Protein AF-A0A1M6I6I5-F1 (afdb_monomer_lite)

Structure (mmCIF, N/CA/C/O backbone):
data_AF-A0A1M6I6I5-F1
#
_entry.id   AF-A0A1M6I6I5-F1
#
loop_
_atom_site.group_PDB
_atom_site.id
_atom_site.type_symbol
_atom_site.label_atom_id
_atom_site.label_alt_id
_atom_site.label_comp_id
_atom_site.label_asym_id
_atom_site.label_entity_id
_atom_site.label_seq_id
_atom_site.pdbx_PDB_ins_code
_atom_site.Cartn_x
_atom_site.Cartn_y
_atom_site.Cartn_z
_atom_site.occupancy
_atom_site.B_iso_or_equiv
_atom_site.auth_seq_id
_atom_site.auth_comp_id
_atom_site.auth_asym_id
_atom_site.auth_atom_id
_atom_site.pdbx_PDB_model_num
ATOM 1 N N . MET A 1 1 ? -12.903 -12.972 18.007 1.00 34.53 1 MET A N 1
ATOM 2 C CA . MET A 1 1 ? -11.849 -11.957 17.823 1.00 34.53 1 MET A CA 1
ATOM 3 C C . MET A 1 1 ? -12.473 -10.890 16.959 1.00 34.53 1 MET A C 1
ATOM 5 O O . MET A 1 1 ? -13.094 -11.312 15.988 1.00 34.53 1 MET A O 1
ATOM 9 N N . PRO A 1 2 ? -12.384 -9.602 17.326 1.00 41.53 2 PRO A N 1
ATOM 10 C CA . PRO A 1 2 ? -12.876 -8.525 16.471 1.00 41.53 2 PRO A CA 1
ATOM 11 C C . PRO A 1 2 ? -12.277 -8.709 15.078 1.00 41.53 2 PRO A C 1
ATOM 13 O O . PRO A 1 2 ? -11.117 -9.136 14.971 1.00 41.53 2 PRO A O 1
ATOM 16 N N . ASP A 1 3 ? -13.078 -8.496 14.036 1.00 47.22 3 ASP A N 1
ATOM 17 C CA . ASP A 1 3 ? -12.622 -8.673 12.664 1.00 47.22 3 ASP A CA 1
ATOM 18 C C . ASP A 1 3 ? -11.327 -7.883 12.461 1.00 47.22 3 ASP A C 1
ATOM 20 O O . ASP A 1 3 ? -11.184 -6.735 12.889 1.00 47.22 3 ASP A O 1
ATOM 24 N N . LYS A 1 4 ? -10.317 -8.546 11.887 1.00 55.56 4 LYS A N 1
ATOM 25 C CA . LYS A 1 4 ? -9.008 -7.924 11.690 1.00 55.56 4 LYS A CA 1
ATOM 26 C C . LYS A 1 4 ? -9.217 -6.666 10.862 1.00 55.56 4 LYS A C 1
ATOM 28 O O . LYS A 1 4 ? -9.699 -6.747 9.732 1.00 55.56 4 LYS A O 1
ATOM 33 N N . ARG A 1 5 ? -8.799 -5.525 11.408 1.00 59.78 5 ARG A N 1
ATOM 34 C CA . ARG A 1 5 ? -8.744 -4.270 10.668 1.00 59.78 5 ARG A CA 1
ATOM 35 C C . ARG A 1 5 ? -8.079 -4.520 9.313 1.00 59.78 5 ARG A C 1
ATOM 37 O O . ARG A 1 5 ? -6.974 -5.060 9.251 1.00 59.78 5 ARG A O 1
ATOM 44 N N . LYS A 1 6 ? -8.733 -4.017 8.267 1.00 63.50 6 LYS A N 1
ATOM 45 C CA . LYS A 1 6 ? -8.201 -3.728 6.926 1.00 63.50 6 LYS A CA 1
ATOM 46 C C . LYS A 1 6 ? -8.240 -4.845 5.894 1.00 63.50 6 LYS A C 1
ATOM 48 O O . LYS A 1 6 ? -7.640 -5.907 6.006 1.00 63.50 6 LYS A O 1
ATOM 53 N N . ASN A 1 7 ? -8.775 -4.445 4.748 1.00 72.69 7 ASN A N 1
ATOM 54 C CA . ASN A 1 7 ? -8.233 -4.847 3.466 1.00 72.69 7 ASN A CA 1
ATOM 55 C C . ASN A 1 7 ? -8.222 -3.606 2.559 1.00 72.69 7 ASN A C 1
ATOM 57 O O . ASN A 1 7 ? -9.116 -3.418 1.733 1.00 72.69 7 ASN A O 1
ATOM 61 N N . TYR A 1 8 ? -7.232 -2.725 2.769 1.00 83.31 8 TYR A N 1
ATOM 62 C CA . TYR A 1 8 ? -7.087 -1.479 2.009 1.00 83.31 8 TYR A CA 1
ATOM 63 C C . TYR A 1 8 ? -7.147 -1.781 0.512 1.00 83.31 8 TYR A C 1
ATOM 65 O O . TYR A 1 8 ? -6.417 -2.658 0.028 1.00 83.31 8 TYR A O 1
ATOM 73 N N . ALA A 1 9 ? -8.026 -1.073 -0.200 1.00 87.25 9 ALA A N 1
ATOM 74 C CA . ALA A 1 9 ? -8.240 -1.204 -1.638 1.00 87.25 9 ALA A CA 1
ATOM 75 C C . ALA A 1 9 ? -8.341 -2.672 -2.119 1.00 87.25 9 ALA A C 1
ATOM 77 O O . ALA A 1 9 ? -7.700 -3.054 -3.101 1.00 87.25 9 ALA A O 1
ATOM 78 N N . LYS A 1 10 ? -9.139 -3.502 -1.423 1.00 90.94 10 LYS A N 1
ATOM 79 C CA . LYS A 1 10 ? -9.324 -4.940 -1.720 1.00 90.94 10 LYS A CA 1
ATOM 80 C C . LYS A 1 10 ? -9.685 -5.240 -3.181 1.00 90.94 10 LYS A C 1
ATOM 82 O O . LYS A 1 10 ? -9.247 -6.248 -3.718 1.00 90.94 10 LYS A O 1
ATOM 87 N N . ASP A 1 11 ? -10.433 -4.346 -3.828 1.00 93.38 11 ASP A N 1
ATOM 88 C CA . ASP A 1 11 ? -10.884 -4.519 -5.216 1.00 93.38 11 ASP A CA 1
ATOM 89 C C . ASP A 1 11 ? -9.777 -4.204 -6.242 1.00 93.38 11 ASP A C 1
ATOM 91 O O . ASP A 1 11 ? -9.909 -4.497 -7.433 1.00 93.38 11 ASP A O 1
ATOM 95 N N . PHE A 1 12 ? -8.679 -3.590 -5.788 1.00 96.88 12 PHE A N 1
ATOM 96 C CA . PHE A 1 12 ? -7.502 -3.279 -6.594 1.00 96.88 12 PHE A CA 1
ATOM 97 C C . PHE A 1 12 ? -6.334 -4.228 -6.303 1.00 96.88 12 PHE A C 1
ATOM 99 O O . PHE A 1 12 ? -5.724 -4.746 -7.237 1.00 96.88 12 PHE A O 1
ATOM 106 N N . TYR A 1 13 ? -6.022 -4.491 -5.034 1.00 97.00 13 TYR A N 1
ATOM 107 C CA . TYR A 1 13 ? -4.968 -5.434 -4.657 1.00 97.00 13 TYR A CA 1
ATOM 108 C C . TYR A 1 13 ? -5.462 -6.875 -4.787 1.00 97.00 13 TYR A C 1
ATOM 110 O O . TYR A 1 13 ? -5.718 -7.553 -3.796 1.00 97.00 13 TYR A O 1
ATOM 118 N N . THR A 1 14 ? -5.596 -7.332 -6.030 1.00 97.50 14 THR A N 1
ATOM 119 C CA . THR A 1 14 ? -6.034 -8.681 -6.396 1.00 97.50 14 THR A CA 1
ATOM 120 C C . THR A 1 14 ? -4.951 -9.401 -7.193 1.00 97.50 14 THR A C 1
ATOM 122 O O . THR A 1 14 ? -4.089 -8.772 -7.812 1.00 97.50 14 THR A O 1
ATOM 125 N N . LYS A 1 15 ? -5.009 -10.738 -7.210 1.00 97.88 15 LYS A N 1
ATOM 126 C CA . LYS A 1 15 ? -4.107 -11.593 -7.999 1.00 97.88 15 LYS A CA 1
ATOM 127 C C . LYS A 1 15 ? -4.069 -11.184 -9.480 1.00 97.88 15 LYS A C 1
ATOM 129 O O . LYS A 1 15 ? -3.005 -11.184 -10.100 1.00 97.88 15 LYS A O 1
ATOM 134 N N . ASP A 1 16 ? -5.220 -10.817 -10.033 1.00 97.94 16 ASP A N 1
ATOM 135 C CA . ASP A 1 16 ? -5.367 -10.517 -11.458 1.00 97.94 16 ASP A CA 1
ATOM 136 C C . ASP A 1 16 ? -4.668 -9.226 -11.874 1.00 97.94 16 ASP A C 1
ATOM 138 O O . ASP A 1 16 ? -4.159 -9.146 -12.990 1.00 97.94 16 ASP A O 1
ATOM 142 N N . ASN A 1 17 ? -4.568 -8.262 -10.958 1.00 98.50 17 ASN A N 1
ATOM 143 C CA . ASN A 1 17 ? -3.939 -6.972 -11.220 1.00 98.50 17 ASN A CA 1
ATOM 144 C C . ASN A 1 17 ? -2.407 -7.010 -11.066 1.00 98.50 17 ASN A C 1
ATOM 146 O O . ASN A 1 17 ? -1.761 -5.988 -11.275 1.00 98.50 17 ASN A O 1
ATOM 150 N N . ILE A 1 18 ? -1.793 -8.144 -10.702 1.00 98.62 18 ILE A N 1
ATOM 151 C CA . ILE A 1 18 ? -0.330 -8.260 -10.572 1.00 98.62 18 ILE A CA 1
ATOM 152 C C . ILE A 1 18 ? 0.334 -8.173 -11.952 1.00 98.62 18 ILE A C 1
ATOM 154 O O . ILE A 1 18 ? 0.068 -9.002 -12.824 1.00 98.62 18 ILE A O 1
ATOM 158 N N . ILE A 1 19 ? 1.264 -7.225 -12.115 1.00 98.50 19 ILE A N 1
ATOM 159 C CA . ILE A 1 19 ? 2.006 -7.008 -13.373 1.00 98.50 19 ILE A CA 1
ATOM 160 C C . ILE A 1 19 ? 3.508 -7.279 -13.282 1.00 98.50 19 ILE A C 1
ATOM 162 O O . ILE A 1 19 ? 4.185 -7.434 -14.302 1.00 98.50 19 ILE A O 1
ATOM 166 N N . GLY A 1 20 ? 4.062 -7.330 -12.074 1.00 98.44 20 GLY A N 1
ATOM 167 C CA . GLY A 1 20 ? 5.499 -7.463 -11.898 1.00 98.44 20 GLY A CA 1
ATOM 168 C C . GLY A 1 20 ? 5.922 -7.533 -10.443 1.00 98.44 20 GLY A C 1
ATOM 169 O O . GLY A 1 20 ? 5.132 -7.296 -9.533 1.00 98.44 20 GLY A O 1
ATOM 170 N N . TYR A 1 21 ? 7.193 -7.841 -10.217 1.00 98.56 21 TYR A N 1
ATOM 171 C CA . TYR A 1 21 ? 7.792 -7.801 -8.886 1.00 98.56 21 TYR A CA 1
ATOM 172 C C . TYR A 1 21 ? 9.283 -7.470 -8.953 1.00 98.56 21 TYR A C 1
ATOM 174 O O . TYR A 1 21 ? 9.938 -7.748 -9.955 1.00 98.56 21 TYR A O 1
ATOM 182 N N . THR A 1 22 ? 9.839 -6.891 -7.889 1.00 97.75 22 THR A N 1
ATOM 183 C CA . THR A 1 22 ? 11.292 -6.693 -7.728 1.00 97.75 22 THR A CA 1
ATOM 184 C C . THR A 1 22 ? 11.822 -7.544 -6.575 1.00 97.75 22 THR A C 1
ATOM 186 O O . THR A 1 22 ? 11.118 -7.787 -5.594 1.00 97.75 22 THR A O 1
ATOM 189 N N . GLY A 1 23 ? 13.075 -7.995 -6.688 1.00 95.31 23 GLY A N 1
ATOM 190 C CA . GLY A 1 23 ? 13.720 -8.868 -5.701 1.00 95.31 23 GLY A CA 1
ATOM 191 C C . GLY A 1 23 ? 13.516 -10.366 -5.960 1.00 95.31 23 GLY A C 1
ATOM 192 O O . GLY A 1 23 ? 13.177 -10.795 -7.070 1.00 95.31 23 GLY A O 1
ATOM 193 N N . ASN A 1 24 ? 13.783 -11.179 -4.938 1.00 95.94 24 ASN A N 1
ATOM 194 C CA . ASN A 1 24 ? 13.582 -12.623 -4.989 1.00 95.94 24 ASN A CA 1
ATOM 195 C C . ASN A 1 24 ? 12.124 -12.952 -4.633 1.00 95.94 24 ASN A C 1
ATOM 197 O O . ASN A 1 24 ? 11.608 -12.472 -3.631 1.00 95.94 24 ASN A O 1
ATOM 201 N N . ILE A 1 25 ? 11.463 -13.767 -5.461 1.00 96.50 25 ILE A N 1
ATOM 202 C CA . ILE A 1 25 ? 10.049 -14.124 -5.284 1.00 96.50 25 ILE A CA 1
ATOM 203 C C . ILE A 1 25 ? 9.786 -14.869 -3.971 1.00 96.50 25 ILE A C 1
ATOM 205 O O . ILE A 1 25 ? 8.704 -14.747 -3.408 1.00 96.50 25 ILE A O 1
ATOM 209 N N . ASP A 1 26 ? 10.780 -15.616 -3.491 1.00 96.12 26 ASP A N 1
ATOM 210 C CA . ASP A 1 26 ? 10.683 -16.425 -2.277 1.00 96.12 26 ASP A CA 1
ATOM 211 C C . ASP A 1 26 ? 11.226 -15.688 -1.030 1.00 96.12 26 ASP A C 1
ATOM 213 O O . ASP A 1 26 ? 11.252 -16.266 0.052 1.00 96.12 26 ASP A O 1
ATOM 217 N N . ASP A 1 27 ? 11.636 -14.418 -1.159 1.00 95.31 27 ASP A N 1
ATOM 218 C CA . ASP A 1 27 ? 12.192 -13.601 -0.068 1.00 95.31 27 ASP A CA 1
ATOM 219 C C . ASP A 1 27 ? 11.579 -12.189 -0.057 1.00 95.31 27 ASP A C 1
ATOM 221 O O . ASP A 1 27 ? 12.219 -11.195 -0.400 1.00 95.31 27 ASP A O 1
ATOM 225 N N . ASN A 1 28 ? 10.291 -12.117 0.301 1.00 95.00 28 ASN A N 1
ATOM 226 C CA . ASN A 1 28 ? 9.540 -10.873 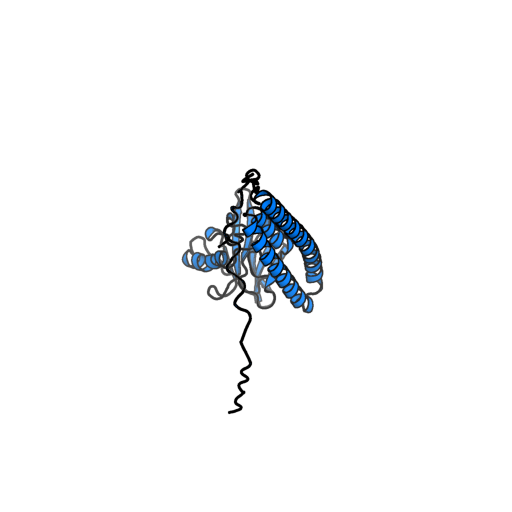0.527 1.00 95.00 28 ASN A CA 1
ATOM 227 C C . ASN A 1 28 ? 9.717 -9.805 -0.582 1.00 95.00 28 ASN A C 1
ATOM 229 O O . ASN A 1 28 ? 10.127 -8.672 -0.292 1.00 95.00 28 ASN A O 1
ATOM 233 N N . PRO A 1 29 ? 9.395 -10.122 -1.853 1.00 96.81 29 PRO A N 1
ATOM 234 C CA . PRO A 1 29 ? 9.546 -9.184 -2.964 1.00 96.81 29 PRO A CA 1
ATOM 235 C C . PRO A 1 29 ? 8.619 -7.969 -2.826 1.00 96.81 29 PRO A C 1
ATOM 237 O O . PRO A 1 29 ? 7.577 -8.037 -2.168 1.00 96.81 29 PRO A O 1
ATOM 240 N N . THR A 1 30 ? 8.935 -6.879 -3.531 1.00 97.38 30 THR A N 1
ATOM 241 C CA . THR A 1 30 ? 7.937 -5.829 -3.793 1.00 97.38 30 THR A CA 1
ATOM 242 C C . THR A 1 30 ? 7.089 -6.246 -4.987 1.00 97.38 30 THR A C 1
ATOM 244 O O . THR A 1 30 ? 7.646 -6.542 -6.044 1.00 97.38 30 THR A O 1
ATOM 247 N N . VAL A 1 31 ? 5.765 -6.251 -4.840 1.00 98.44 31 VAL A N 1
ATOM 248 C CA . VAL A 1 31 ? 4.811 -6.702 -5.869 1.00 98.44 31 VAL A CA 1
ATOM 249 C C . VAL A 1 31 ? 4.087 -5.502 -6.466 1.00 98.44 31 VAL A C 1
ATOM 251 O O . VAL A 1 31 ? 3.548 -4.702 -5.713 1.00 98.44 31 VAL A O 1
ATOM 254 N N . TYR A 1 32 ? 4.062 -5.372 -7.789 1.00 98.62 32 TYR A N 1
ATOM 255 C CA . TYR A 1 32 ? 3.443 -4.256 -8.508 1.00 98.62 32 TYR A CA 1
ATOM 256 C C . TYR A 1 32 ? 2.094 -4.661 -9.090 1.00 98.62 32 TYR A C 1
ATOM 258 O O . TYR A 1 32 ? 1.946 -5.756 -9.643 1.00 98.62 32 TYR A O 1
ATOM 266 N N . PHE A 1 33 ? 1.138 -3.742 -8.998 1.00 98.62 33 PHE A N 1
ATOM 267 C CA . PHE A 1 33 ? -0.241 -3.920 -9.421 1.00 98.62 33 PHE A CA 1
ATOM 268 C C . PHE A 1 33 ? -0.638 -2.824 -10.406 1.00 98.62 33 PHE A C 1
ATOM 270 O O . PHE A 1 33 ? -0.269 -1.660 -10.235 1.00 98.62 33 PHE A O 1
ATOM 277 N N . GLN A 1 34 ? -1.425 -3.189 -11.412 1.00 98.44 34 GLN A N 1
ATOM 278 C CA . GLN A 1 34 ? -1.979 -2.270 -12.394 1.00 98.44 34 GLN A CA 1
ATOM 279 C C . GLN A 1 34 ? -3.358 -2.750 -12.847 1.00 98.44 34 GLN A C 1
ATOM 281 O O . GLN A 1 34 ? -3.561 -3.935 -13.100 1.00 98.44 34 GLN A O 1
ATOM 286 N N . LYS A 1 35 ? -4.290 -1.807 -12.992 1.00 98.25 35 LYS A N 1
ATOM 287 C CA . LYS A 1 35 ? -5.613 -2.023 -13.578 1.00 98.25 35 LYS A CA 1
ATOM 288 C C . LYS A 1 35 ? -5.884 -0.943 -14.617 1.00 98.25 35 LYS A C 1
ATOM 290 O O . LYS A 1 35 ? -5.883 0.243 -14.289 1.00 98.25 35 LYS A O 1
ATOM 295 N N . GLU A 1 36 ? -6.111 -1.362 -15.854 1.00 97.62 36 GLU A N 1
ATOM 296 C CA . GLU A 1 36 ? -6.520 -0.477 -16.946 1.00 97.62 36 GLU A CA 1
ATOM 297 C C . GLU A 1 36 ? -8.044 -0.325 -16.952 1.00 97.62 36 GLU A C 1
ATOM 299 O O . GLU A 1 36 ? -8.783 -1.298 -16.779 1.00 97.62 36 GLU A O 1
ATOM 304 N N . HIS A 1 37 ? -8.517 0.903 -17.140 1.00 97.56 37 HIS A N 1
ATOM 305 C CA . HIS A 1 37 ? -9.935 1.245 -17.205 1.00 97.56 37 HIS A CA 1
ATOM 306 C C . HIS A 1 37 ? -10.351 1.549 -18.644 1.00 97.56 37 HIS A C 1
ATOM 308 O O . HIS A 1 37 ? -9.546 1.977 -19.471 1.00 97.56 37 HIS A O 1
ATOM 314 N N . SER A 1 38 ? -11.640 1.394 -18.949 1.00 97.25 38 SER A N 1
ATOM 315 C CA . SER A 1 38 ? -12.180 1.605 -20.303 1.00 97.25 38 SER A CA 1
ATOM 316 C C . SER A 1 38 ? -11.998 3.034 -20.837 1.00 97.25 38 SER A C 1
ATOM 318 O O . SER A 1 38 ? -11.992 3.242 -22.047 1.00 97.25 38 SER A O 1
ATOM 320 N N . ASN A 1 39 ? -11.819 4.022 -19.957 1.00 96.19 39 ASN A N 1
ATOM 321 C CA . ASN A 1 39 ? -11.572 5.427 -20.297 1.00 96.19 39 ASN A CA 1
ATOM 322 C C . ASN A 1 39 ? -10.075 5.759 -20.538 1.00 96.19 39 ASN A C 1
ATOM 324 O O . ASN A 1 39 ? -9.716 6.935 -20.698 1.00 96.19 39 ASN A O 1
ATOM 328 N N . GLY A 1 40 ? -9.210 4.738 -20.535 1.00 96.56 40 GLY A N 1
ATOM 329 C CA . GLY A 1 40 ? -7.759 4.850 -20.683 1.00 96.56 40 GLY A CA 1
ATOM 330 C C . GLY A 1 40 ? -7.016 5.242 -19.403 1.00 96.56 40 GLY A C 1
ATOM 331 O O . GLY A 1 40 ? -5.804 5.441 -19.454 1.00 96.56 40 GLY A O 1
ATOM 332 N N . ASP A 1 41 ? -7.706 5.386 -18.269 1.00 97.75 41 ASP A N 1
ATOM 333 C CA . ASP A 1 41 ? -7.046 5.557 -16.978 1.00 97.75 41 ASP A CA 1
ATOM 334 C C . ASP A 1 41 ? -6.357 4.265 -16.543 1.00 97.75 41 ASP A C 1
ATOM 336 O O . ASP A 1 41 ? -6.809 3.157 -16.831 1.00 97.75 41 ASP A O 1
ATOM 340 N N . ILE A 1 42 ? -5.270 4.418 -15.792 1.00 98.44 42 ILE A N 1
ATOM 341 C CA . ILE A 1 42 ? -4.520 3.308 -15.217 1.00 98.44 42 ILE A CA 1
ATOM 342 C C . ILE A 1 42 ? -4.453 3.535 -13.714 1.00 98.44 42 ILE A C 1
ATOM 344 O O . ILE A 1 42 ? -3.854 4.518 -13.277 1.00 98.44 42 ILE A O 1
ATOM 348 N N . THR A 1 43 ? -5.059 2.647 -12.926 1.00 98.44 43 THR A N 1
ATOM 349 C CA . THR A 1 43 ? -4.827 2.604 -11.476 1.00 98.44 43 THR A CA 1
ATOM 350 C C . THR A 1 43 ? -3.618 1.730 -11.196 1.00 98.44 43 THR A C 1
ATOM 352 O O . THR A 1 43 ? -3.502 0.639 -11.754 1.00 98.44 43 THR A O 1
ATOM 355 N N . TYR A 1 44 ? -2.721 2.202 -10.341 1.00 98.50 44 TYR A N 1
ATOM 356 C CA . TYR A 1 44 ? -1.468 1.531 -10.026 1.00 98.50 44 TYR A CA 1
ATOM 357 C C . TYR A 1 44 ? -1.129 1.633 -8.537 1.00 98.50 44 TYR A C 1
ATOM 359 O O . TYR A 1 44 ? -1.587 2.528 -7.820 1.00 98.50 44 TYR A O 1
ATOM 367 N N . GLY A 1 45 ? -0.310 0.687 -8.087 1.00 97.75 45 GLY A N 1
ATOM 368 C CA . GLY A 1 45 ? 0.195 0.594 -6.724 1.00 97.75 45 GLY A CA 1
ATOM 369 C C . GLY A 1 45 ? 1.172 -0.569 -6.591 1.00 97.75 45 GLY A C 1
ATOM 370 O O . GLY A 1 45 ? 1.402 -1.328 -7.533 1.00 97.75 45 GLY A O 1
ATOM 371 N N . HIS A 1 46 ? 1.756 -0.732 -5.412 1.00 97.88 46 HIS A N 1
ATOM 372 C CA . HIS A 1 46 ? 2.642 -1.849 -5.117 1.00 97.88 46 HIS A CA 1
ATOM 373 C C . HIS A 1 46 ? 2.562 -2.249 -3.640 1.00 97.88 46 HIS A C 1
ATOM 375 O O . HIS A 1 46 ? 2.100 -1.484 -2.804 1.00 97.88 46 HIS A O 1
ATOM 381 N N . ILE A 1 47 ? 3.012 -3.450 -3.293 1.00 97.56 47 ILE A N 1
ATOM 382 C CA . ILE A 1 47 ? 3.137 -3.908 -1.905 1.00 97.56 47 ILE A CA 1
ATOM 383 C C . ILE A 1 47 ? 4.610 -4.119 -1.616 1.00 97.56 47 ILE A C 1
ATOM 385 O O . ILE A 1 47 ? 5.253 -4.936 -2.271 1.00 97.56 47 ILE A O 1
ATOM 389 N N . THR A 1 48 ? 5.147 -3.404 -0.632 1.00 96.12 48 THR A N 1
ATOM 390 C CA . THR A 1 48 ? 6.506 -3.628 -0.129 1.00 96.12 48 THR A CA 1
ATOM 391 C C . THR A 1 48 ? 6.426 -4.559 1.072 1.00 96.12 48 THR A C 1
ATOM 393 O O . THR A 1 48 ? 5.821 -4.198 2.074 1.00 96.12 48 THR A O 1
ATOM 396 N N . GLN A 1 49 ? 7.033 -5.745 0.986 1.00 94.44 49 GLN A N 1
ATOM 397 C CA . GLN A 1 49 ? 6.964 -6.749 2.060 1.00 94.44 49 GLN A CA 1
ATOM 398 C C . GLN A 1 49 ? 8.136 -6.662 3.046 1.00 94.44 49 GLN A C 1
ATOM 400 O O . GLN A 1 49 ? 8.012 -7.074 4.195 1.00 94.44 49 GLN A O 1
ATOM 405 N N . ALA A 1 50 ? 9.273 -6.108 2.619 1.00 91.56 50 ALA A N 1
ATOM 406 C CA . ALA A 1 50 ? 10.439 -5.935 3.471 1.00 91.56 50 ALA A CA 1
ATOM 407 C C . ALA A 1 50 ? 11.208 -4.654 3.131 1.00 91.56 50 ALA A C 1
ATOM 409 O O . ALA A 1 50 ? 11.491 -4.344 1.969 1.00 91.56 50 ALA A O 1
ATOM 410 N N . HIS A 1 51 ? 11.611 -3.926 4.171 1.00 85.25 51 HIS A N 1
ATOM 411 C CA . HIS A 1 51 ? 12.492 -2.773 4.047 1.00 85.25 51 HIS A CA 1
ATOM 412 C C . HIS A 1 51 ? 13.490 -2.752 5.207 1.00 85.25 51 HIS A C 1
ATOM 414 O O . HIS A 1 51 ? 13.100 -2.701 6.369 1.00 85.25 51 HIS A O 1
ATOM 420 N N . LYS A 1 52 ? 14.790 -2.791 4.887 1.00 81.12 52 LYS A N 1
ATOM 421 C CA . LYS A 1 52 ? 15.865 -2.966 5.879 1.00 81.12 52 LYS A CA 1
ATOM 422 C C . LYS A 1 52 ? 15.922 -1.838 6.916 1.00 81.12 52 LYS A C 1
ATOM 424 O O . LYS A 1 52 ? 16.254 -2.096 8.064 1.00 81.12 52 LYS A O 1
ATOM 429 N N . TYR A 1 53 ? 15.624 -0.612 6.495 1.00 76.25 53 TYR A N 1
ATOM 430 C CA . TYR A 1 53 ? 15.852 0.591 7.304 1.00 76.25 53 TYR A CA 1
ATOM 431 C C . TYR A 1 53 ? 14.565 1.261 7.790 1.00 76.25 53 TYR A C 1
ATOM 433 O O . TYR A 1 53 ? 14.541 1.853 8.858 1.00 76.25 53 TYR A O 1
ATOM 441 N N . ASP A 1 54 ? 13.477 1.114 7.037 1.00 82.12 54 ASP A N 1
ATOM 442 C CA . ASP A 1 54 ? 12.290 1.969 7.170 1.00 82.12 54 ASP A CA 1
ATOM 443 C C . ASP A 1 54 ? 11.060 1.058 7.220 1.00 82.12 54 ASP A C 1
ATOM 445 O O . ASP A 1 54 ? 10.421 0.804 6.198 1.00 82.12 54 ASP A O 1
ATOM 449 N N . LYS A 1 55 ? 10.754 0.507 8.400 1.00 85.56 55 LYS A N 1
ATOM 450 C CA . LYS A 1 55 ? 9.623 -0.423 8.579 1.00 85.56 55 LYS A CA 1
ATOM 451 C C . LYS A 1 55 ? 8.273 0.214 8.231 1.00 85.56 55 LYS A C 1
ATOM 453 O O . LYS A 1 55 ? 7.381 -0.483 7.765 1.00 85.56 55 LYS A O 1
ATOM 458 N N . VAL A 1 56 ? 8.159 1.538 8.353 1.00 84.31 56 VAL A N 1
ATOM 459 C CA . VAL A 1 56 ? 6.977 2.317 7.940 1.00 84.31 56 VAL A CA 1
ATOM 460 C C . VAL A 1 56 ? 6.663 2.222 6.441 1.00 84.31 56 VAL A C 1
ATOM 462 O O . VAL A 1 56 ? 5.530 2.478 6.040 1.00 84.31 56 VAL A O 1
ATOM 465 N N . ASN A 1 57 ? 7.641 1.829 5.616 1.00 88.44 57 ASN A N 1
ATOM 466 C CA . ASN A 1 57 ? 7.473 1.643 4.173 1.00 88.44 57 ASN A CA 1
ATOM 467 C C . ASN A 1 57 ? 6.990 0.230 3.802 1.00 88.44 57 ASN A C 1
ATOM 469 O O . ASN A 1 57 ? 6.861 -0.059 2.615 1.00 88.44 57 ASN A O 1
ATOM 473 N N . ILE A 1 58 ? 6.763 -0.656 4.777 1.00 91.50 58 ILE A N 1
ATOM 474 C CA . ILE A 1 58 ? 6.180 -1.987 4.561 1.00 91.50 58 ILE A CA 1
ATOM 475 C C . ILE A 1 58 ? 4.652 -1.852 4.534 1.00 91.50 58 ILE A C 1
ATOM 477 O O . ILE A 1 58 ? 4.074 -1.153 5.367 1.00 91.50 58 ILE A O 1
ATOM 481 N N . GLY A 1 59 ? 4.003 -2.493 3.561 1.00 93.25 59 GLY A N 1
ATOM 482 C CA . GLY A 1 59 ? 2.555 -2.423 3.357 1.00 93.25 59 GLY A CA 1
ATOM 483 C C . GLY A 1 59 ? 2.139 -2.121 1.917 1.00 93.25 59 GLY A C 1
ATOM 484 O O . GLY A 1 59 ? 2.977 -2.037 1.008 1.00 93.25 59 GLY A O 1
ATOM 485 N N . LYS A 1 60 ? 0.829 -1.939 1.718 1.00 95.12 60 LYS A N 1
ATOM 486 C CA . LYS A 1 60 ? 0.239 -1.502 0.445 1.00 95.12 60 LYS A CA 1
ATOM 487 C C . LYS A 1 60 ? 0.521 -0.025 0.187 1.00 95.12 60 LYS A C 1
ATOM 489 O O . LYS A 1 60 ? 0.318 0.826 1.045 1.00 95.12 60 LYS A O 1
ATOM 494 N N . GLU A 1 61 ? 0.980 0.284 -1.010 1.00 95.12 61 GLU A N 1
ATOM 495 C CA . GLU A 1 61 ? 1.149 1.646 -1.499 1.00 95.12 61 GLU A CA 1
ATOM 496 C C . GLU A 1 61 ? -0.211 2.348 -1.625 1.00 95.12 61 GLU A C 1
ATOM 498 O O . GLU A 1 61 ? -1.234 1.698 -1.868 1.00 95.12 61 GLU A O 1
ATOM 503 N N . LYS A 1 62 ? -0.241 3.676 -1.497 1.00 93.56 62 LYS A N 1
ATOM 504 C CA . LYS A 1 62 ? -1.451 4.442 -1.804 1.00 93.56 62 LYS A CA 1
ATOM 505 C C . LYS A 1 62 ? -1.780 4.270 -3.287 1.00 93.56 62 LYS A C 1
ATOM 507 O O . LYS A 1 62 ? -0.932 4.536 -4.143 1.00 93.56 62 LYS A O 1
ATOM 512 N N . ILE A 1 63 ? -3.000 3.828 -3.599 1.00 95.38 63 ILE A N 1
ATOM 513 C CA . ILE A 1 63 ? -3.415 3.680 -4.997 1.00 95.38 63 ILE A CA 1
ATOM 514 C C . ILE A 1 63 ? -3.494 5.056 -5.657 1.00 95.38 63 ILE A C 1
ATOM 516 O O . ILE A 1 63 ? -3.973 6.023 -5.066 1.00 95.38 63 ILE A O 1
ATOM 520 N N . ASN A 1 64 ? -3.024 5.140 -6.893 1.00 96.19 64 ASN A N 1
ATOM 521 C CA . ASN A 1 64 ? -3.107 6.348 -7.701 1.00 96.19 64 ASN A CA 1
ATOM 522 C C . ASN A 1 64 ? -3.643 5.992 -9.083 1.00 96.19 64 ASN A C 1
ATOM 524 O O . ASN A 1 64 ? -3.504 4.856 -9.530 1.00 96.19 64 ASN A O 1
ATOM 528 N N . THR A 1 65 ? -4.238 6.970 -9.764 1.00 97.69 65 THR A N 1
ATOM 529 C CA . THR A 1 65 ? -4.795 6.786 -11.106 1.00 97.69 65 THR A CA 1
ATOM 530 C C . THR A 1 65 ? -4.227 7.833 -12.051 1.00 97.69 65 THR A C 1
ATOM 532 O O . THR A 1 65 ? -4.338 9.032 -11.798 1.00 97.69 65 THR A O 1
ATOM 535 N N . ASN A 1 66 ? -3.603 7.391 -13.144 1.00 98.25 66 ASN A N 1
ATOM 536 C CA . ASN A 1 66 ? -3.086 8.280 -14.177 1.00 98.25 66 ASN A CA 1
ATOM 537 C C . ASN A 1 66 ? -2.932 7.561 -15.527 1.00 98.25 66 ASN A C 1
ATOM 539 O O . ASN A 1 66 ? -2.310 6.507 -15.596 1.00 98.25 66 ASN A O 1
ATOM 543 N N . LYS A 1 67 ? -3.405 8.175 -16.619 1.00 98.12 67 LYS A N 1
ATOM 544 C CA . LYS A 1 67 ? -3.339 7.627 -17.993 1.00 98.12 67 LYS A CA 1
ATOM 545 C C . LYS A 1 67 ? -1.932 7.334 -18.517 1.00 98.12 67 LYS A C 1
ATOM 547 O O . LYS A 1 67 ? -1.768 6.618 -19.496 1.00 98.12 67 LYS A O 1
ATOM 552 N N . THR A 1 68 ? -0.912 7.947 -17.926 1.00 98.12 68 THR A N 1
ATOM 553 C CA . THR A 1 68 ? 0.472 7.888 -18.414 1.00 98.12 68 THR A CA 1
ATOM 554 C C . THR A 1 68 ? 1.384 7.044 -17.530 1.00 98.12 68 THR A C 1
ATOM 556 O O . THR A 1 68 ? 2.601 7.073 -17.732 1.00 98.12 68 THR A O 1
ATOM 559 N N . TYR A 1 69 ? 0.817 6.322 -16.556 1.00 98.44 69 TYR A N 1
ATOM 560 C CA . TYR A 1 69 ? 1.590 5.455 -15.676 1.00 98.44 69 TYR A CA 1
ATOM 561 C C . TYR A 1 69 ? 2.388 4.422 -16.473 1.00 98.44 69 TYR A C 1
ATOM 563 O O . TYR A 1 69 ? 1.857 3.781 -17.383 1.00 98.44 69 TYR A O 1
ATOM 571 N N . LYS A 1 70 ? 3.668 4.258 -16.125 1.00 97.94 70 LYS A N 1
ATOM 572 C CA . LYS A 1 70 ? 4.540 3.222 -16.692 1.00 97.94 70 LYS A CA 1
ATOM 573 C C . LYS A 1 70 ? 5.502 2.684 -15.641 1.00 97.94 70 LYS A C 1
ATOM 575 O O . LYS A 1 70 ? 6.117 3.466 -14.918 1.00 97.94 70 LYS A O 1
ATOM 580 N N . LEU A 1 71 ? 5.697 1.367 -15.647 1.00 98.25 71 LEU A N 1
ATOM 581 C CA . LEU A 1 71 ? 6.754 0.657 -14.926 1.00 98.25 71 LEU A CA 1
ATOM 582 C C . LEU A 1 71 ? 7.799 0.172 -15.942 1.00 98.25 71 LEU A C 1
ATOM 584 O O . LEU A 1 71 ? 7.471 -0.599 -16.843 1.00 98.25 71 LEU A O 1
ATOM 588 N N . VAL A 1 72 ? 9.046 0.635 -15.834 1.00 98.25 72 VAL A N 1
ATOM 589 C CA . VAL A 1 72 ? 10.097 0.381 -16.837 1.00 98.25 72 VAL A CA 1
ATOM 590 C C . VAL A 1 72 ? 11.408 0.007 -16.151 1.00 98.25 72 VAL A C 1
ATOM 592 O O . VAL A 1 72 ? 11.744 0.575 -15.118 1.00 98.25 72 VAL A O 1
ATOM 595 N N . ASN A 1 73 ? 12.151 -0.951 -16.713 1.00 98.50 73 ASN A N 1
ATOM 596 C CA . ASN A 1 73 ? 13.537 -1.192 -16.314 1.00 98.50 73 ASN A CA 1
ATOM 597 C C . ASN A 1 73 ? 14.466 -0.282 -17.116 1.00 98.50 73 ASN A C 1
ATOM 599 O O . ASN A 1 73 ? 14.404 -0.269 -18.343 1.00 98.50 73 ASN A O 1
ATOM 603 N N . GLU A 1 74 ? 15.338 0.441 -16.427 1.00 97.62 74 GLU A N 1
ATOM 604 C CA . GLU A 1 74 ? 16.285 1.379 -17.022 1.00 97.62 74 GLU A CA 1
ATOM 605 C C . GLU A 1 74 ? 17.667 1.224 -16.404 1.00 97.62 74 GLU A C 1
ATOM 607 O O . GLU A 1 74 ? 17.800 0.873 -15.232 1.00 97.62 74 GLU A O 1
ATOM 612 N N . VAL A 1 75 ? 18.694 1.529 -17.192 1.00 97.31 75 VAL A N 1
ATOM 613 C CA . VAL A 1 75 ? 20.071 1.601 -16.704 1.00 97.31 75 VAL A CA 1
ATOM 614 C C . VAL A 1 75 ? 20.299 2.976 -16.071 1.00 97.31 75 VAL A C 1
ATOM 616 O O . VAL A 1 75 ? 20.076 4.005 -16.711 1.00 97.31 75 VAL A O 1
ATOM 619 N N . VAL A 1 76 ? 20.727 3.001 -14.809 1.00 93.81 76 VAL A N 1
ATOM 620 C CA . VAL A 1 76 ? 21.102 4.212 -14.067 1.00 93.81 76 VAL A CA 1
ATOM 621 C C . VAL A 1 76 ? 22.522 4.023 -13.548 1.00 93.81 76 VAL A C 1
ATOM 623 O O . VAL A 1 76 ? 22.749 3.279 -12.600 1.00 93.81 76 VAL A O 1
ATOM 626 N N . GLY A 1 77 ? 23.489 4.689 -14.183 1.00 93.81 77 GLY A N 1
ATOM 627 C CA . GLY A 1 77 ? 24.902 4.379 -13.960 1.00 93.81 77 GLY A CA 1
ATOM 628 C C . GLY A 1 77 ? 25.233 3.003 -14.537 1.00 93.81 77 GLY A C 1
ATOM 629 O O . GLY A 1 77 ? 25.057 2.792 -15.735 1.00 93.81 77 GLY A O 1
ATOM 630 N N . GLU A 1 78 ? 25.680 2.080 -13.689 1.00 95.50 78 GLU A N 1
ATOM 631 C CA . GLU A 1 78 ? 25.988 0.687 -14.059 1.00 95.50 78 GLU A CA 1
ATOM 632 C C . GLU A 1 78 ? 24.859 -0.293 -13.690 1.00 95.50 78 GLU A C 1
ATOM 634 O O . GLU A 1 78 ? 24.880 -1.453 -14.101 1.00 95.50 78 GLU A O 1
ATOM 639 N N . ASP A 1 79 ? 23.845 0.174 -12.956 1.00 96.31 79 ASP A N 1
ATOM 640 C CA . ASP A 1 79 ? 22.789 -0.673 -12.409 1.00 96.31 79 ASP A CA 1
ATOM 641 C C . ASP A 1 79 ? 21.534 -0.668 -13.287 1.00 96.31 79 ASP A C 1
ATOM 643 O O . ASP A 1 79 ? 21.056 0.383 -13.725 1.00 96.31 79 ASP A O 1
ATOM 647 N N . LEU A 1 80 ? 20.935 -1.846 -13.488 1.00 97.38 80 LEU A N 1
ATOM 648 C CA . LEU A 1 80 ? 19.594 -1.973 -14.060 1.00 97.38 80 LEU A CA 1
ATOM 649 C C . LEU A 1 80 ? 18.555 -1.890 -12.937 1.00 97.38 80 LEU A C 1
ATOM 651 O O . LEU A 1 80 ? 18.495 -2.763 -12.074 1.00 97.38 80 LEU A O 1
ATOM 655 N N . VAL A 1 81 ? 17.698 -0.874 -12.967 1.00 97.44 81 VAL A N 1
ATOM 656 C CA . VAL A 1 81 ? 16.706 -0.604 -11.918 1.00 97.44 81 VAL A CA 1
ATOM 657 C C . VAL A 1 81 ? 15.303 -0.474 -12.491 1.00 97.44 81 VAL A C 1
ATOM 659 O O . VAL A 1 81 ? 15.119 -0.053 -13.629 1.00 97.44 81 VAL A O 1
ATOM 662 N N . SER A 1 82 ? 14.288 -0.797 -11.690 1.00 97.81 82 SER A N 1
ATOM 663 C CA . SER A 1 82 ? 12.899 -0.505 -12.046 1.00 97.81 82 SER A CA 1
ATOM 664 C C . SER A 1 82 ? 12.533 0.928 -11.670 1.00 97.81 82 SER A C 1
ATOM 666 O O . SER A 1 82 ? 12.762 1.340 -10.534 1.00 97.81 82 SER A O 1
ATOM 668 N N . LYS A 1 83 ? 11.891 1.665 -12.572 1.00 97.81 83 LYS A N 1
ATOM 669 C CA . LYS A 1 83 ? 11.345 3.002 -12.326 1.00 97.81 83 LYS A CA 1
ATOM 670 C C . LYS A 1 83 ? 9.863 3.079 -12.638 1.00 97.81 83 LYS A C 1
ATOM 672 O O . LYS A 1 83 ? 9.378 2.427 -13.561 1.00 97.81 83 LYS A O 1
ATOM 677 N N . GLU A 1 84 ? 9.175 3.922 -11.880 1.00 97.88 84 GLU A N 1
ATOM 678 C CA . GLU A 1 84 ? 7.780 4.271 -12.117 1.00 97.88 84 GLU A CA 1
ATOM 679 C C . GLU A 1 84 ? 7.673 5.720 -12.582 1.00 97.88 84 GLU A C 1
ATOM 681 O O . GLU A 1 84 ? 8.238 6.633 -11.968 1.00 97.88 84 GLU A O 1
ATOM 686 N N . TYR A 1 85 ? 6.921 5.919 -13.662 1.00 98.19 85 TYR A N 1
ATOM 687 C CA . TYR A 1 85 ? 6.742 7.200 -14.328 1.00 98.19 85 TYR A CA 1
ATOM 688 C C . TYR A 1 85 ? 5.286 7.634 -14.334 1.00 98.19 85 TYR A C 1
ATOM 690 O O . TYR A 1 85 ? 4.396 6.826 -14.577 1.00 98.19 85 TYR A O 1
ATOM 698 N N . VAL A 1 86 ? 5.069 8.937 -14.162 1.00 97.88 86 VAL A N 1
ATOM 699 C CA . VAL A 1 86 ? 3.800 9.624 -14.425 1.00 97.88 86 VAL A CA 1
ATOM 700 C C . VAL A 1 86 ? 4.106 10.935 -15.134 1.00 97.88 86 VAL A C 1
ATOM 702 O O . VAL A 1 86 ? 4.996 11.680 -14.729 1.00 97.88 86 VAL A O 1
ATOM 705 N N . ASN A 1 87 ? 3.375 11.229 -16.207 1.00 97.00 87 ASN A N 1
ATOM 706 C CA . ASN A 1 87 ? 3.529 12.425 -17.037 1.00 97.00 87 ASN A CA 1
ATOM 707 C C . ASN A 1 87 ? 4.990 12.638 -17.485 1.00 97.00 87 ASN A C 1
ATOM 709 O O . ASN A 1 87 ? 5.502 13.756 -17.473 1.00 97.00 87 ASN A O 1
ATOM 713 N N . GLY A 1 88 ? 5.689 11.542 -17.808 1.00 96.06 88 GLY A N 1
ATOM 714 C CA . GLY A 1 88 ? 7.099 11.553 -18.215 1.00 96.06 88 GLY A CA 1
ATOM 715 C C . GLY A 1 88 ? 8.110 11.810 -17.090 1.00 96.06 88 GLY A C 1
ATOM 716 O O . GLY A 1 88 ? 9.303 11.886 -17.365 1.00 96.06 88 GLY A O 1
ATOM 717 N N . LYS A 1 89 ? 7.676 11.926 -15.829 1.00 97.50 89 LYS A N 1
ATOM 718 C CA . LYS A 1 89 ? 8.554 12.130 -14.669 1.00 97.50 89 LYS A CA 1
ATOM 719 C C . LYS A 1 89 ? 8.628 10.869 -13.819 1.00 97.50 89 LYS A C 1
ATOM 721 O O . LYS A 1 89 ? 7.597 10.313 -13.446 1.00 97.50 89 LYS A O 1
ATOM 726 N N . SER A 1 90 ? 9.848 10.443 -13.500 1.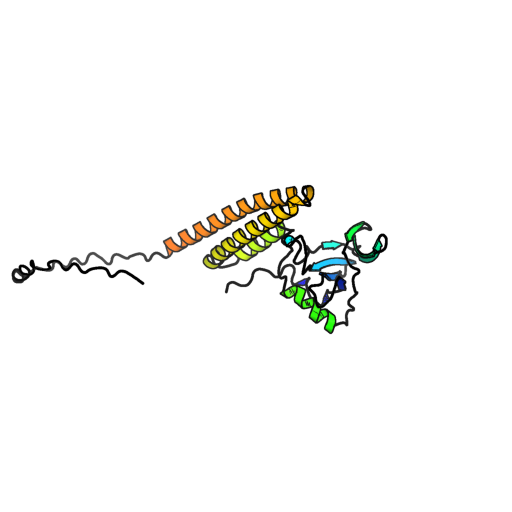00 96.62 90 SER A N 1
ATOM 727 C CA . SER A 1 90 ? 10.079 9.353 -12.550 1.00 96.62 90 SER A CA 1
ATOM 728 C C . SER A 1 90 ? 9.731 9.832 -11.145 1.00 96.62 90 SER A C 1
ATOM 730 O O . SER A 1 90 ? 10.265 10.850 -10.702 1.00 96.62 90 SER A O 1
ATOM 732 N N . PHE A 1 91 ? 8.870 9.103 -10.439 1.00 94.25 91 PHE A N 1
ATOM 733 C CA . PHE A 1 91 ? 8.511 9.401 -9.045 1.00 94.25 91 PHE A CA 1
ATOM 734 C C . PHE A 1 91 ? 8.935 8.291 -8.074 1.00 94.25 91 PHE A C 1
ATOM 736 O O . PHE A 1 91 ? 8.963 8.512 -6.865 1.00 94.25 91 PHE A O 1
ATOM 743 N N . HIS A 1 92 ? 9.304 7.116 -8.591 1.00 93.69 92 HIS A N 1
ATOM 744 C CA . HIS A 1 92 ? 9.821 6.011 -7.795 1.00 93.69 92 HIS A CA 1
ATOM 745 C C . HIS A 1 92 ? 10.935 5.273 -8.544 1.00 93.69 92 HIS A C 1
ATOM 747 O O . HIS A 1 92 ? 10.880 5.093 -9.761 1.00 93.69 92 HIS A O 1
ATOM 753 N N . THR A 1 93 ? 11.955 4.837 -7.809 1.00 94.62 93 THR A N 1
ATOM 754 C CA . THR A 1 93 ? 13.062 4.024 -8.323 1.00 94.62 93 THR A CA 1
ATOM 755 C C . THR A 1 93 ? 13.327 2.895 -7.336 1.00 94.62 93 THR A C 1
ATOM 757 O O . THR A 1 93 ? 13.608 3.135 -6.162 1.00 94.62 93 THR A O 1
ATOM 760 N N . SER A 1 94 ? 13.217 1.661 -7.815 1.00 93.75 94 SER A N 1
ATOM 761 C CA . SER A 1 94 ? 13.543 0.462 -7.054 1.00 93.75 94 SER A CA 1
ATOM 762 C C . SER A 1 94 ? 15.050 0.228 -7.026 1.00 93.75 94 SER A C 1
ATOM 764 O O . SER A 1 94 ? 15.798 0.721 -7.863 1.00 93.75 94 SER A O 1
ATOM 766 N N . ARG A 1 95 ? 15.490 -0.590 -6.071 1.00 91.25 95 ARG A N 1
ATOM 767 C CA . ARG A 1 95 ? 16.886 -1.042 -5.947 1.00 91.25 95 ARG A CA 1
ATOM 768 C C . ARG A 1 95 ? 17.245 -2.146 -6.940 1.00 91.25 95 ARG A C 1
ATOM 770 O O . ARG A 1 95 ? 18.413 -2.437 -7.119 1.00 91.25 95 ARG A O 1
ATOM 777 N N . ASN A 1 96 ? 16.239 -2.796 -7.519 1.00 95.12 96 ASN A N 1
ATOM 778 C CA . ASN A 1 96 ? 16.396 -3.943 -8.404 1.00 95.12 96 ASN A CA 1
ATOM 779 C C . ASN A 1 96 ? 15.531 -3.748 -9.655 1.00 95.12 96 ASN A C 1
ATOM 781 O O . ASN A 1 96 ? 14.523 -3.030 -9.593 1.00 95.12 96 ASN A O 1
ATOM 785 N N . PRO A 1 97 ? 15.859 -4.416 -10.770 1.00 97.94 97 PRO A N 1
ATOM 786 C CA . PRO A 1 97 ? 14.968 -4.459 -11.916 1.00 97.94 97 PRO A CA 1
ATOM 787 C C . PRO A 1 97 ? 13.725 -5.282 -11.576 1.00 97.94 97 PRO A C 1
ATOM 789 O O . PRO A 1 97 ? 13.776 -6.222 -10.771 1.00 97.94 97 PRO A O 1
ATOM 792 N N . HIS A 1 98 ? 12.593 -4.937 -12.182 1.00 98.31 98 HIS A N 1
ATOM 793 C CA . HIS A 1 98 ? 11.378 -5.723 -12.045 1.00 98.31 98 HIS A CA 1
ATOM 794 C C . HIS A 1 98 ? 11.391 -6.896 -13.023 1.00 98.31 98 HIS A C 1
ATOM 796 O O . HIS A 1 98 ? 11.890 -6.805 -14.146 1.00 98.31 98 HIS A O 1
ATOM 802 N N . LYS A 1 99 ? 10.797 -8.003 -12.596 1.00 98.56 99 LYS A N 1
ATOM 803 C CA . LYS A 1 99 ? 10.444 -9.141 -13.438 1.00 98.56 99 LYS A CA 1
ATOM 804 C C . LYS A 1 99 ? 8.972 -9.001 -13.792 1.00 98.56 99 LYS A C 1
ATOM 806 O O . LYS A 1 99 ? 8.138 -8.865 -12.897 1.00 98.56 99 LYS A O 1
ATOM 811 N N . LYS A 1 100 ? 8.668 -8.986 -15.089 1.00 98.19 100 LYS A N 1
ATOM 812 C CA . LYS A 1 100 ? 7.294 -8.914 -15.592 1.00 98.19 100 LYS A CA 1
ATOM 813 C C . LYS A 1 100 ? 6.561 -10.215 -15.272 1.00 98.19 100 LYS A C 1
ATOM 815 O O . LYS A 1 100 ? 7.142 -11.288 -15.406 1.00 98.19 100 LYS A O 1
ATOM 820 N N . VAL A 1 101 ? 5.300 -10.100 -14.872 1.00 98.31 101 VAL A N 1
ATOM 821 C CA . VAL A 1 101 ? 4.387 -11.230 -14.673 1.00 98.31 101 VAL A CA 1
ATOM 822 C C . VAL A 1 101 ? 3.359 -11.185 -15.792 1.00 98.31 101 VAL A C 1
ATOM 824 O O . VAL A 1 101 ? 2.709 -10.160 -16.001 1.00 98.31 101 VAL A O 1
ATOM 827 N N . LEU A 1 102 ? 3.251 -12.262 -16.564 1.00 97.50 102 LEU A N 1
ATOM 828 C CA . LEU A 1 102 ? 2.283 -12.353 -17.649 1.00 97.50 102 LEU A CA 1
ATOM 829 C C . LEU A 1 102 ? 0.895 -12.720 -17.106 1.00 97.50 102 LEU A C 1
ATOM 831 O O . LEU A 1 102 ? 0.784 -13.338 -16.043 1.00 97.50 102 LEU A O 1
ATOM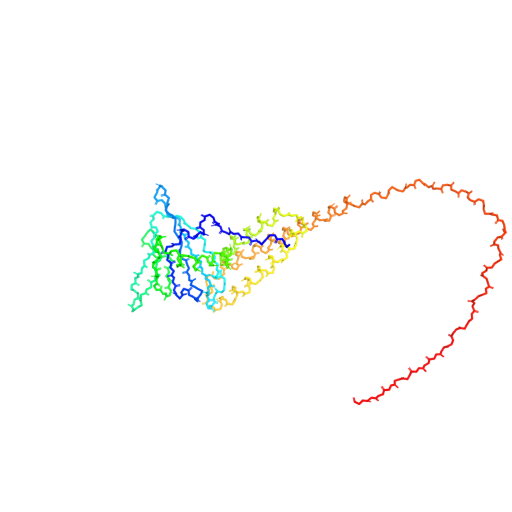 835 N N . PRO A 1 103 ? -0.185 -12.391 -17.841 1.00 94.38 103 PRO A N 1
ATOM 836 C CA . PRO A 1 103 ? -1.545 -12.716 -17.419 1.00 94.38 103 PRO A CA 1
ATOM 837 C C . PRO A 1 103 ? -1.752 -14.191 -17.046 1.00 94.38 103 PRO A C 1
ATOM 839 O O . PRO A 1 103 ? -2.456 -14.452 -16.074 1.00 94.38 103 PRO A O 1
ATOM 842 N N . ASN A 1 104 ? -1.071 -15.106 -17.745 1.00 95.62 104 ASN A N 1
ATOM 843 C CA . ASN A 1 104 ? -1.212 -16.559 -17.602 1.00 95.62 104 ASN A CA 1
ATOM 844 C C . ASN A 1 104 ? -0.188 -17.197 -16.636 1.00 95.62 104 ASN A C 1
ATOM 846 O O . ASN A 1 104 ? -0.128 -18.420 -16.530 1.00 95.62 104 ASN A O 1
ATOM 850 N N . ASP A 1 105 ? 0.631 -16.405 -15.934 1.00 97.38 105 ASP A N 1
ATOM 851 C CA . ASP A 1 105 ? 1.646 -16.917 -15.001 1.00 97.38 105 ASP A CA 1
ATOM 852 C C . ASP A 1 105 ? 1.042 -17.260 -13.625 1.00 97.38 105 ASP A C 1
ATOM 854 O O . ASP A 1 105 ? 1.480 -16.755 -12.587 1.00 97.38 105 ASP A O 1
ATOM 858 N N . ASP A 1 106 ? 0.028 -18.128 -13.593 1.00 97.12 106 ASP A N 1
ATOM 859 C CA . ASP A 1 106 ? -0.768 -18.407 -12.389 1.00 97.12 106 ASP A CA 1
ATOM 860 C C . ASP A 1 106 ? 0.072 -18.815 -11.180 1.00 97.12 106 ASP A C 1
ATOM 862 O O . ASP A 1 106 ? -0.099 -18.267 -10.094 1.00 97.12 106 ASP A O 1
ATOM 866 N N . LYS A 1 107 ? 1.059 -19.694 -11.380 1.00 97.69 107 LYS A N 1
ATOM 867 C CA . LYS A 1 107 ? 1.954 -20.151 -10.308 1.00 97.69 107 LYS A CA 1
ATOM 868 C C . LYS A 1 107 ? 2.756 -19.006 -9.677 1.00 97.69 107 LYS A C 1
ATOM 870 O O . LYS A 1 107 ? 3.022 -19.026 -8.476 1.00 97.69 107 LYS A O 1
ATOM 875 N N . ILE A 1 108 ? 3.188 -18.032 -10.481 1.00 98.00 108 ILE A N 1
ATOM 876 C CA . ILE A 1 108 ? 3.916 -16.854 -9.989 1.00 98.00 108 ILE A CA 1
ATOM 877 C C . ILE A 1 108 ? 2.939 -15.923 -9.277 1.00 98.00 108 ILE A C 1
ATOM 879 O O . ILE A 1 108 ? 3.218 -15.484 -8.162 1.00 98.00 108 ILE A O 1
ATOM 883 N N . LYS A 1 109 ? 1.778 -15.672 -9.885 1.00 98.25 109 LYS A N 1
ATOM 884 C CA . LYS A 1 109 ? 0.727 -14.841 -9.301 1.00 98.25 109 LYS A CA 1
ATOM 885 C C . LYS A 1 109 ? 0.244 -15.378 -7.951 1.00 98.25 109 LYS A C 1
ATOM 887 O O . LYS A 1 109 ? 0.122 -14.590 -7.025 1.00 98.25 109 LYS A O 1
ATOM 892 N N . ASP A 1 110 ? 0.064 -16.689 -7.796 1.00 97.88 110 ASP A N 1
ATOM 893 C CA . ASP A 1 110 ? -0.328 -17.320 -6.525 1.00 97.88 110 ASP A CA 1
ATOM 894 C C . ASP A 1 110 ? 0.713 -17.097 -5.425 1.00 97.88 110 ASP A C 1
ATOM 896 O O . ASP A 1 110 ? 0.375 -16.791 -4.281 1.00 97.88 110 ASP A O 1
ATOM 900 N N . LYS A 1 111 ? 2.004 -17.207 -5.763 1.00 97.62 111 LYS A N 1
ATOM 901 C CA . LYS A 1 111 ? 3.082 -16.902 -4.814 1.00 97.62 111 LYS A CA 1
ATOM 902 C C . LYS A 1 111 ? 3.056 -15.435 -4.391 1.00 97.62 111 LYS A C 1
ATOM 904 O O . LYS A 1 111 ? 3.171 -15.144 -3.204 1.00 97.62 111 LYS A O 1
ATOM 909 N N . LEU A 1 112 ? 2.914 -14.527 -5.354 1.00 98.00 112 LEU A N 1
ATOM 910 C CA . LEU A 1 112 ? 2.927 -13.084 -5.115 1.00 98.00 112 LEU A CA 1
ATOM 911 C C . LEU A 1 112 ? 1.656 -12.592 -4.408 1.00 98.00 112 LEU A C 1
ATOM 913 O O . LEU A 1 112 ? 1.734 -11.648 -3.626 1.00 98.00 112 LEU A O 1
ATOM 917 N N . ALA A 1 113 ? 0.510 -13.245 -4.617 1.00 97.06 113 ALA A N 1
ATOM 918 C CA . ALA A 1 113 ? -0.760 -12.905 -3.978 1.00 97.06 113 ALA A CA 1
ATOM 919 C C . ALA A 1 113 ? -0.705 -13.020 -2.447 1.00 97.06 113 ALA A C 1
ATOM 921 O O . ALA A 1 113 ? -1.391 -12.270 -1.758 1.00 97.06 113 ALA A O 1
ATOM 922 N N . LYS A 1 114 ? 0.194 -13.848 -1.897 1.00 96.31 114 LYS A N 1
ATOM 923 C CA . LYS A 1 114 ? 0.459 -13.903 -0.447 1.00 96.31 114 LYS A CA 1
ATOM 924 C C . LYS A 1 114 ? 0.856 -12.546 0.138 1.00 96.31 114 LYS A C 1
ATOM 926 O O . LYS A 1 114 ? 0.586 -12.281 1.305 1.00 96.31 114 LYS A O 1
ATOM 931 N N . ALA A 1 115 ? 1.455 -11.660 -0.662 1.00 95.50 115 ALA A N 1
ATOM 932 C CA . ALA A 1 115 ? 1.774 -10.301 -0.233 1.00 95.50 115 ALA A CA 1
ATOM 933 C C . ALA A 1 115 ? 0.522 -9.510 0.180 1.00 95.50 115 ALA A C 1
ATOM 935 O O . ALA A 1 115 ? 0.607 -8.702 1.101 1.00 95.50 115 ALA A O 1
ATOM 936 N N . ILE A 1 116 ? -0.617 -9.761 -0.479 1.00 94.69 116 ILE A N 1
ATOM 937 C CA . ILE A 1 116 ? -1.908 -9.109 -0.219 1.00 94.69 116 ILE A CA 1
ATOM 938 C C . ILE A 1 116 ? -2.418 -9.507 1.169 1.00 94.69 116 ILE A C 1
ATOM 940 O O . ILE A 1 116 ? -2.802 -8.642 1.952 1.00 94.69 116 ILE A O 1
ATOM 944 N N . GLU A 1 117 ? -2.376 -10.803 1.479 1.00 91.50 117 GLU A N 1
ATOM 945 C CA . GLU A 1 117 ? -2.825 -11.362 2.760 1.00 91.50 117 GLU A CA 1
ATOM 946 C C . GLU A 1 117 ? -1.900 -10.961 3.913 1.00 91.50 117 GLU A C 1
ATOM 948 O O . GLU A 1 117 ? -2.364 -10.591 4.990 1.00 91.50 117 GLU A O 1
ATOM 953 N N . ASN A 1 118 ? -0.587 -10.986 3.675 1.00 91.50 118 ASN A N 1
ATOM 954 C CA . ASN A 1 118 ? 0.418 -10.657 4.684 1.00 91.50 118 ASN A CA 1
ATOM 955 C C . ASN A 1 118 ? 0.481 -9.155 5.001 1.00 91.50 118 ASN A C 1
ATOM 957 O O . ASN A 1 118 ? 0.999 -8.775 6.049 1.00 91.50 118 ASN A O 1
ATOM 961 N N . ASN A 1 119 ? -0.017 -8.299 4.103 1.00 91.75 119 ASN A N 1
ATOM 962 C CA . ASN A 1 119 ? 0.031 -6.842 4.236 1.00 91.75 119 ASN A CA 1
ATOM 963 C C . ASN A 1 119 ? -1.357 -6.234 3.975 1.00 91.75 119 ASN A C 1
ATOM 965 O O . ASN A 1 119 ? -1.562 -5.566 2.958 1.00 91.75 119 ASN A O 1
ATOM 969 N N . PRO A 1 120 ? -2.329 -6.454 4.878 1.00 86.31 120 PRO A N 1
ATOM 970 C CA . PRO A 1 120 ? -3.720 -6.063 4.653 1.00 86.31 120 PRO A CA 1
ATOM 971 C C . PRO A 1 120 ? -3.929 -4.544 4.539 1.00 86.31 120 PRO A C 1
ATOM 973 O O . PRO A 1 120 ? -4.846 -4.101 3.839 1.00 86.31 120 PRO A O 1
ATOM 976 N N . GLY A 1 121 ? -3.077 -3.748 5.191 1.00 85.31 121 GLY A N 1
ATOM 977 C CA . GLY A 1 121 ? -3.186 -2.293 5.282 1.00 85.31 121 GLY A CA 1
ATOM 978 C C . GLY A 1 121 ? -2.294 -1.495 4.337 1.00 85.31 121 GLY A C 1
ATOM 979 O O . GLY A 1 121 ? -1.301 -1.998 3.803 1.00 85.31 121 GLY A O 1
ATOM 980 N N . ILE A 1 122 ? -2.633 -0.212 4.192 1.00 89.75 122 ILE A N 1
ATOM 981 C CA . ILE A 1 122 ? -1.758 0.797 3.592 1.00 89.75 122 ILE A CA 1
ATOM 982 C C . ILE A 1 122 ? -0.457 0.950 4.406 1.00 89.75 122 ILE A C 1
ATOM 984 O O . ILE A 1 122 ? -0.440 0.711 5.616 1.00 89.75 122 ILE A O 1
ATOM 988 N N . LYS A 1 123 ? 0.648 1.332 3.756 1.00 89.31 123 LYS A N 1
ATOM 989 C CA . LYS A 1 123 ? 1.928 1.611 4.422 1.00 89.31 123 LYS A CA 1
ATOM 990 C C . LYS A 1 123 ? 1.738 2.649 5.524 1.00 89.31 123 LYS A C 1
ATOM 992 O O . LYS A 1 123 ? 1.115 3.688 5.312 1.00 89.31 123 LYS A O 1
ATOM 997 N N . LYS A 1 124 ? 2.372 2.410 6.670 1.00 85.50 124 LYS A N 1
ATOM 998 C CA . LYS A 1 124 ? 2.317 3.305 7.836 1.00 85.50 124 LYS A CA 1
ATOM 999 C C . LYS A 1 124 ? 2.938 4.679 7.575 1.00 85.50 124 LYS A C 1
ATOM 1001 O O . LYS A 1 124 ? 2.611 5.625 8.273 1.00 85.50 124 LYS A O 1
ATOM 1006 N N . MET A 1 125 ? 3.788 4.808 6.551 1.00 82.75 125 MET A N 1
ATOM 1007 C CA . MET A 1 125 ? 4.299 6.105 6.089 1.00 82.75 125 MET A CA 1
ATOM 1008 C C . MET A 1 125 ? 3.190 7.063 5.621 1.00 82.75 125 MET A C 1
ATOM 1010 O O . MET A 1 125 ? 3.409 8.270 5.587 1.00 82.75 125 MET A O 1
ATOM 1014 N N . TYR A 1 126 ? 2.014 6.539 5.260 1.00 84.06 126 TYR A N 1
ATOM 1015 C CA . TYR A 1 126 ? 0.805 7.321 5.010 1.00 84.06 126 TYR A CA 1
ATOM 1016 C C . TYR A 1 126 ? 0.024 7.486 6.300 1.00 84.06 126 TYR A C 1
ATOM 1018 O O . TYR A 1 126 ? -1.145 7.128 6.357 1.00 84.06 126 TYR A O 1
ATOM 1026 N N . THR A 1 127 ? 0.687 7.987 7.342 1.00 76.81 127 THR A N 1
ATOM 1027 C CA . THR A 1 127 ? 0.159 8.072 8.705 1.00 76.81 127 THR A CA 1
ATOM 1028 C C . THR A 1 127 ? -1.287 8.553 8.736 1.00 76.81 127 THR A C 1
ATOM 1030 O O . THR A 1 127 ? -2.140 7.884 9.309 1.00 76.81 127 THR A O 1
ATOM 1033 N N . LYS A 1 128 ? -1.572 9.663 8.045 1.00 80.00 128 LYS A N 1
ATOM 1034 C CA . LYS A 1 128 ? -2.917 10.223 7.924 1.00 80.00 128 LYS A CA 1
ATOM 1035 C C . LYS A 1 128 ? -3.932 9.223 7.382 1.00 80.00 128 LYS A C 1
ATOM 1037 O O . LYS A 1 128 ? -4.907 8.908 8.054 1.00 80.00 128 LYS A O 1
ATOM 1042 N N . ASP A 1 129 ? -3.694 8.734 6.166 1.00 80.38 129 ASP A N 1
ATOM 1043 C CA . ASP A 1 129 ? -4.613 7.810 5.501 1.00 80.38 129 ASP A CA 1
ATOM 1044 C C . ASP A 1 129 ? -4.741 6.507 6.312 1.00 80.38 129 ASP A C 1
ATOM 1046 O O . ASP A 1 129 ? -5.826 5.947 6.428 1.00 80.38 129 ASP A O 1
ATOM 1050 N N . TYR A 1 130 ? -3.641 6.055 6.925 1.00 81.25 130 TYR A N 1
ATOM 1051 C CA . TYR A 1 130 ? -3.595 4.866 7.764 1.00 81.25 130 TYR A CA 1
ATOM 1052 C C . TYR A 1 130 ? -4.487 5.007 8.992 1.00 81.25 130 TYR A C 1
ATOM 1054 O O . TYR A 1 130 ? -5.285 4.104 9.227 1.00 81.25 130 TYR A O 1
ATOM 1062 N N . VAL A 1 131 ? -4.328 6.083 9.774 1.00 82.38 131 VAL A N 1
ATOM 1063 C CA . VAL A 1 131 ? -5.087 6.323 11.012 1.00 82.38 131 VAL A CA 1
ATOM 1064 C C . VAL A 1 131 ? -6.556 6.540 10.687 1.00 82.38 131 VAL A C 1
ATOM 1066 O O . VAL A 1 131 ? -7.406 5.901 11.302 1.00 82.38 131 VAL A O 1
ATOM 1069 N N . GLN A 1 132 ? -6.853 7.357 9.677 1.00 82.31 132 GLN A N 1
ATOM 1070 C CA . GLN A 1 132 ? -8.225 7.620 9.261 1.00 82.31 132 GLN A CA 1
ATOM 1071 C C . GLN A 1 132 ? -8.948 6.335 8.829 1.00 82.31 132 GLN A C 1
ATOM 1073 O O . GLN A 1 132 ? -10.046 6.068 9.308 1.00 82.31 132 GLN A O 1
ATOM 1078 N N . GLU A 1 133 ? -8.306 5.477 8.027 1.00 79.06 133 GLU A N 1
ATOM 1079 C CA . GLU A 1 133 ? -8.866 4.170 7.650 1.00 79.06 133 GLU A CA 1
ATOM 1080 C C . GLU A 1 133 ? -9.156 3.286 8.879 1.00 79.06 133 GLU A C 1
ATOM 1082 O O . GLU A 1 133 ? -10.068 2.464 8.860 1.00 79.06 133 GLU A O 1
ATOM 1087 N N . GLN A 1 134 ? -8.374 3.400 9.960 1.00 81.94 134 GLN A N 1
ATOM 1088 C CA . GLN A 1 134 ? -8.653 2.658 11.198 1.00 81.94 134 GLN A CA 1
ATOM 1089 C C . GLN A 1 134 ? -9.795 3.241 11.995 1.00 81.94 134 GLN A C 1
ATOM 1091 O O . GLN A 1 134 ? -10.621 2.472 12.473 1.00 81.94 134 GLN A O 1
ATOM 1096 N N . LEU A 1 135 ? -9.870 4.559 12.109 1.00 83.75 135 LEU A N 1
ATOM 1097 C CA . LEU A 1 135 ? -10.968 5.215 12.803 1.00 83.75 135 LEU A CA 1
ATOM 1098 C C . LEU A 1 135 ? -12.315 4.907 12.142 1.00 83.75 135 LEU A C 1
ATOM 1100 O O . LEU A 1 135 ? -13.241 4.485 12.829 1.00 83.75 135 LEU A O 1
ATOM 1104 N N . GLU A 1 136 ? -12.399 5.019 10.814 1.00 83.69 136 GLU A N 1
ATOM 1105 C CA . GLU A 1 136 ? -13.626 4.725 10.058 1.00 83.69 136 GLU A CA 1
ATOM 1106 C C . GLU A 1 136 ? -14.098 3.274 10.233 1.00 83.69 136 GLU A C 1
ATOM 1108 O O . GLU A 1 136 ? -15.300 3.011 10.238 1.00 83.69 136 GLU A O 1
ATOM 1113 N N . PHE A 1 137 ? -13.162 2.330 10.380 1.00 81.19 137 PHE A N 1
ATOM 1114 C CA . PHE A 1 137 ? -13.478 0.929 10.660 1.00 81.19 137 PHE A CA 1
ATOM 1115 C C . PHE A 1 137 ? -13.977 0.746 12.093 1.00 81.19 137 PHE A C 1
ATOM 1117 O O . PHE A 1 137 ? -15.046 0.185 12.310 1.00 81.19 137 PHE A O 1
ATOM 1124 N N . ILE A 1 138 ? -13.224 1.268 13.062 1.00 83.94 138 ILE A N 1
ATOM 1125 C CA . ILE A 1 138 ? -13.545 1.181 14.487 1.00 83.94 138 ILE A CA 1
ATOM 1126 C C . ILE A 1 138 ? -14.964 1.692 14.737 1.00 83.94 138 ILE A C 1
ATOM 1128 O O . ILE A 1 138 ? -15.749 1.009 15.382 1.00 83.94 138 ILE A O 1
ATOM 1132 N N . GLN A 1 139 ? -15.337 2.835 14.162 1.00 85.00 139 GLN A N 1
ATOM 1133 C CA . GLN A 1 139 ? -16.660 3.445 14.339 1.00 85.00 139 GLN A CA 1
ATOM 1134 C C . GLN A 1 139 ? -17.847 2.559 13.912 1.00 85.00 139 GLN A C 1
ATOM 1136 O O . GLN A 1 139 ? -18.981 2.848 14.295 1.00 85.00 139 GLN A O 1
ATOM 1141 N N . GLN A 1 140 ? -17.620 1.494 13.136 1.00 84.81 140 GLN A N 1
ATOM 1142 C CA . GLN A 1 140 ? -18.664 0.565 12.682 1.00 84.81 140 GLN A CA 1
ATOM 1143 C C . GLN A 1 140 ? -18.914 -0.597 13.656 1.00 84.81 140 GLN A C 1
ATOM 1145 O O . GLN A 1 140 ? -19.913 -1.301 13.517 1.00 84.81 140 GLN A O 1
ATOM 1150 N N . GLU A 1 141 ? -18.032 -0.789 14.634 1.00 86.06 141 GLU A N 1
ATOM 1151 C CA . GLU A 1 141 ? -18.070 -1.906 15.581 1.00 86.06 141 GLU A CA 1
ATOM 1152 C C . GLU A 1 141 ? -18.937 -1.593 16.809 1.00 86.06 141 GLU A C 1
ATOM 1154 O O . GLU A 1 141 ? -19.363 -0.454 17.022 1.00 86.06 141 GLU A O 1
ATOM 1159 N N . ASP A 1 142 ? -19.202 -2.593 17.655 1.00 89.19 142 ASP A N 1
ATOM 1160 C CA . ASP A 1 142 ? -19.861 -2.344 18.939 1.00 89.19 142 ASP A CA 1
ATOM 1161 C C . ASP A 1 142 ? -18.957 -1.563 19.907 1.00 89.19 142 ASP A C 1
ATOM 1163 O O . ASP A 1 142 ? -17.733 -1.570 19.799 1.00 89.19 142 ASP A O 1
ATOM 1167 N N . LEU A 1 143 ? -19.555 -0.892 20.895 1.00 84.88 143 LEU A N 1
ATOM 1168 C CA . LEU A 1 143 ? -18.835 0.021 21.792 1.00 84.88 143 LEU A CA 1
ATOM 1169 C C . LEU A 1 143 ? -17.680 -0.634 22.567 1.00 84.88 143 LEU A C 1
ATOM 1171 O O . LEU A 1 143 ? -16.686 0.032 22.864 1.00 84.88 143 LEU A O 1
ATOM 1175 N N . LYS A 1 144 ? -17.789 -1.918 22.921 1.00 83.50 144 LYS A N 1
ATOM 1176 C CA . LYS A 1 144 ? -16.731 -2.609 23.664 1.00 83.50 144 LYS A CA 1
ATOM 1177 C C . LYS A 1 144 ? -15.558 -2.931 22.742 1.00 83.50 144 LYS A C 1
ATOM 1179 O O . LYS A 1 144 ? -14.404 -2.744 23.132 1.00 83.50 144 LYS A O 1
ATOM 1184 N N . ASP A 1 145 ? -15.852 -3.375 21.527 1.00 85.62 145 ASP A N 1
ATOM 1185 C CA . ASP A 1 145 ? -14.833 -3.651 20.520 1.00 85.62 145 ASP A CA 1
ATOM 1186 C C . ASP A 1 145 ? -14.191 -2.359 19.997 1.00 85.62 145 ASP A C 1
ATOM 1188 O O . ASP A 1 145 ? -12.969 -2.315 19.849 1.00 85.62 145 ASP A O 1
ATOM 1192 N N . GLN A 1 146 ? -14.954 -1.268 19.873 1.00 85.75 146 GLN A N 1
ATOM 1193 C CA . GLN A 1 146 ? -14.440 0.079 19.607 1.00 85.75 146 GLN A CA 1
ATOM 1194 C C . GLN A 1 146 ? -13.360 0.491 20.604 1.00 85.75 146 GLN A C 1
ATOM 1196 O O . GLN A 1 146 ? -12.272 0.907 20.207 1.00 85.75 146 GLN A O 1
ATOM 1201 N N . GLN A 1 147 ? -13.636 0.353 21.904 1.00 84.50 147 GLN A N 1
ATOM 1202 C CA . GLN A 1 147 ? -12.690 0.736 22.948 1.00 84.50 147 GLN A CA 1
ATOM 1203 C C . GLN A 1 147 ? -11.381 -0.053 22.841 1.00 84.50 147 GLN A C 1
ATOM 1205 O O . GLN A 1 147 ? -10.301 0.539 22.877 1.00 84.50 147 GLN A O 1
ATOM 1210 N N . ASN A 1 148 ? -11.471 -1.378 22.690 1.00 86.25 148 ASN A N 1
ATOM 1211 C CA . ASN A 1 148 ? -10.290 -2.229 22.552 1.00 86.25 148 ASN A CA 1
ATOM 1212 C C . ASN A 1 148 ? -9.484 -1.837 21.314 1.00 86.25 148 ASN A C 1
ATOM 1214 O O . ASN A 1 148 ? -8.267 -1.678 21.392 1.00 86.25 148 ASN A O 1
ATOM 1218 N N . GLN A 1 149 ? -10.156 -1.611 20.186 1.00 85.81 149 GLN A N 1
ATOM 1219 C CA . GLN A 1 149 ? -9.467 -1.263 18.957 1.00 85.81 149 GLN A CA 1
ATOM 1220 C C . GLN A 1 149 ? -8.832 0.140 19.007 1.00 85.81 149 GLN A C 1
ATOM 1222 O O . GLN A 1 149 ? -7.702 0.324 18.550 1.00 85.81 149 GLN A O 1
ATOM 1227 N N . LEU A 1 150 ? -9.472 1.131 19.630 1.00 86.62 150 LEU A N 1
ATOM 1228 C CA . LEU A 1 150 ? -8.848 2.445 19.822 1.00 86.62 150 LEU A CA 1
ATOM 1229 C C . LEU A 1 150 ? -7.571 2.360 20.666 1.00 86.62 150 LEU A C 1
ATOM 1231 O O . LEU A 1 150 ? -6.599 3.052 20.363 1.00 86.62 150 LEU A O 1
ATOM 1235 N N . ILE A 1 151 ? -7.532 1.484 21.677 1.00 85.81 151 ILE A N 1
ATOM 1236 C CA . ILE A 1 151 ? -6.321 1.254 22.479 1.00 85.81 151 ILE A CA 1
ATOM 1237 C C . ILE A 1 151 ? -5.192 0.710 21.600 1.00 85.81 151 ILE A C 1
ATOM 1239 O O . ILE A 1 151 ? -4.108 1.291 21.589 1.00 85.81 151 ILE A O 1
ATOM 1243 N N . GLU A 1 152 ? -5.433 -0.347 20.815 1.00 87.56 152 GLU A N 1
ATOM 1244 C CA . GLU A 1 152 ? -4.354 -0.895 19.979 1.00 87.56 152 GLU A CA 1
ATOM 1245 C C . GLU A 1 152 ? -3.949 0.101 18.874 1.00 87.56 152 GLU A C 1
ATOM 1247 O O . GLU A 1 152 ? -2.772 0.191 18.541 1.00 87.56 152 GLU A O 1
ATOM 1252 N N . LEU A 1 153 ? -4.884 0.897 18.326 1.00 86.19 153 LEU A N 1
ATOM 1253 C CA . LEU A 1 153 ? -4.554 1.954 17.358 1.00 86.19 153 LEU A CA 1
ATOM 1254 C C . LEU A 1 153 ? -3.641 3.019 17.973 1.00 86.19 153 LEU A C 1
ATOM 1256 O O . LEU A 1 153 ? -2.673 3.440 17.344 1.00 86.19 153 LEU A O 1
ATOM 1260 N N . LYS A 1 154 ? -3.918 3.431 19.213 1.00 86.81 154 LYS A N 1
ATOM 1261 C CA . LYS A 1 154 ? -3.082 4.384 19.948 1.00 86.81 154 LYS A CA 1
ATOM 1262 C C . LYS A 1 154 ? -1.667 3.846 20.158 1.00 86.81 154 LYS A C 1
ATOM 1264 O O . LYS A 1 154 ? -0.699 4.590 20.002 1.00 86.81 154 LYS A O 1
ATOM 1269 N N . ASP A 1 155 ? -1.532 2.563 20.479 1.00 86.19 155 ASP A N 1
ATOM 1270 C CA . ASP A 1 155 ? -0.223 1.925 20.627 1.00 86.19 155 ASP A CA 1
ATOM 1271 C C . ASP A 1 155 ? 0.507 1.783 19.279 1.00 86.19 155 ASP A C 1
ATOM 1273 O O . ASP A 1 155 ? 1.714 2.022 19.200 1.00 86.19 155 ASP A O 1
ATOM 1277 N N . GLU A 1 156 ? -0.211 1.497 18.190 1.00 86.12 156 GLU A N 1
ATOM 1278 C CA . GLU A 1 156 ? 0.354 1.503 16.837 1.00 86.12 156 GLU A CA 1
ATOM 1279 C C . GLU A 1 156 ? 0.855 2.885 16.406 1.00 86.12 156 GLU A C 1
ATOM 1281 O O . GLU A 1 156 ? 1.924 2.975 15.801 1.00 86.12 156 GLU A O 1
ATOM 1286 N N . VAL A 1 157 ? 0.113 3.954 16.707 1.00 86.25 157 VAL A N 1
ATOM 1287 C CA . VAL A 1 157 ? 0.502 5.341 16.400 1.00 86.25 157 VAL A CA 1
ATOM 1288 C C . VAL A 1 157 ? 1.764 5.739 17.157 1.00 86.25 157 VAL A C 1
ATOM 1290 O O . VAL A 1 157 ? 2.682 6.294 16.552 1.00 86.25 157 VAL A O 1
ATOM 1293 N N . LYS A 1 158 ? 1.886 5.357 18.434 1.00 86.50 158 LYS A N 1
ATOM 1294 C CA . LYS A 1 158 ? 3.129 5.545 19.200 1.00 86.50 158 LYS A CA 1
ATOM 1295 C C . LYS A 1 158 ? 4.311 4.803 18.581 1.00 86.50 158 LYS A C 1
ATOM 1297 O O . LYS A 1 158 ? 5.400 5.363 18.480 1.00 86.50 158 LYS A O 1
ATOM 1302 N N . GLU A 1 159 ? 4.108 3.560 18.146 1.00 85.94 159 GLU A N 1
ATOM 1303 C CA . GLU A 1 159 ? 5.151 2.786 17.462 1.00 85.94 159 GLU A CA 1
ATOM 1304 C C . GLU A 1 159 ? 5.546 3.435 16.125 1.00 85.94 159 GLU A C 1
ATOM 1306 O O . GLU A 1 159 ? 6.730 3.500 15.795 1.00 85.94 159 GLU A O 1
ATOM 1311 N N . ILE A 1 160 ? 4.585 3.975 15.365 1.00 84.00 160 ILE A N 1
ATOM 1312 C CA . ILE A 1 160 ? 4.867 4.757 14.150 1.00 84.00 160 ILE A CA 1
ATOM 1313 C C . ILE A 1 160 ? 5.707 5.988 14.497 1.00 84.00 160 ILE A C 1
ATOM 1315 O O . ILE A 1 160 ? 6.718 6.221 13.833 1.00 84.00 160 ILE A O 1
ATOM 1319 N N . ASN A 1 161 ? 5.341 6.731 15.548 1.00 83.75 161 ASN A N 1
ATOM 1320 C CA . ASN A 1 161 ? 6.102 7.889 16.024 1.00 83.75 161 ASN A CA 1
ATOM 1321 C C . ASN A 1 161 ? 7.559 7.509 16.305 1.00 83.75 161 ASN A C 1
ATOM 1323 O O . ASN A 1 161 ? 8.495 8.120 15.789 1.00 83.75 161 ASN A O 1
ATOM 1327 N N . HIS A 1 162 ? 7.752 6.432 17.067 1.00 85.12 162 HIS A N 1
ATOM 1328 C CA . HIS A 1 162 ? 9.075 5.936 17.418 1.00 85.12 162 HIS A CA 1
ATOM 1329 C C . HIS A 1 162 ? 9.897 5.561 16.175 1.00 85.12 162 HIS A C 1
ATOM 1331 O O . HIS A 1 162 ? 11.056 5.963 16.042 1.00 85.12 162 HIS A O 1
ATOM 1337 N N . GLN A 1 163 ? 9.292 4.861 15.211 1.00 82.38 163 GLN A N 1
ATOM 1338 C CA . GLN A 1 163 ? 9.956 4.519 13.952 1.00 82.38 163 GLN A CA 1
ATOM 1339 C C . GLN A 1 163 ? 10.322 5.761 13.125 1.00 82.38 163 GLN A C 1
ATOM 1341 O O . GLN A 1 163 ? 11.404 5.804 12.536 1.00 82.38 163 GLN A O 1
ATOM 1346 N N . LEU A 1 164 ? 9.462 6.783 13.087 1.00 82.06 164 LEU A N 1
ATOM 1347 C CA . LEU A 1 164 ? 9.751 8.042 12.398 1.00 82.06 164 LEU A CA 1
ATOM 1348 C C . LEU A 1 164 ? 10.923 8.788 13.050 1.00 82.06 164 LEU A C 1
ATOM 1350 O O . LEU A 1 164 ? 11.802 9.268 12.332 1.00 82.06 164 LEU A O 1
ATOM 1354 N N . GLN A 1 165 ? 11.001 8.814 14.383 1.00 82.50 165 GLN A N 1
ATOM 1355 C CA . GLN A 1 165 ? 12.123 9.414 15.114 1.00 82.50 165 GLN A CA 1
ATOM 1356 C C . GLN A 1 165 ? 13.461 8.726 14.809 1.00 82.50 165 GLN A C 1
ATOM 1358 O O . GLN A 1 165 ? 14.480 9.398 14.632 1.00 82.50 165 GLN A O 1
ATOM 1363 N N . GLU A 1 166 ? 13.478 7.398 14.680 1.00 82.19 166 GLU A N 1
ATOM 1364 C CA . GLU A 1 166 ? 14.683 6.663 14.276 1.00 82.19 166 GLU A CA 1
ATOM 1365 C C . GLU A 1 166 ? 15.097 7.014 12.834 1.00 82.19 166 GLU A C 1
ATOM 1367 O O . GLU A 1 166 ? 16.270 7.288 12.568 1.00 82.19 166 GLU A O 1
ATOM 1372 N N . ILE A 1 167 ? 14.137 7.130 11.907 1.00 79.19 167 ILE A N 1
ATOM 1373 C CA . ILE A 1 167 ? 14.406 7.553 10.520 1.00 79.19 167 ILE A CA 1
ATOM 1374 C C . ILE A 1 167 ? 14.873 9.018 10.459 1.00 79.19 167 ILE A C 1
ATOM 1376 O O . ILE A 1 167 ? 15.696 9.364 9.603 1.00 79.19 167 ILE A O 1
ATOM 1380 N N . ARG A 1 168 ? 14.415 9.890 11.371 1.00 80.31 168 ARG A N 1
ATOM 1381 C CA . ARG A 1 168 ? 14.804 11.313 11.441 1.00 80.31 168 ARG A CA 1
ATOM 1382 C C . ARG A 1 168 ? 16.309 11.504 11.524 1.00 80.31 168 ARG A C 1
ATOM 1384 O O . ARG A 1 168 ? 16.828 12.439 10.913 1.00 80.31 168 ARG A O 1
ATOM 1391 N N . ARG A 1 169 ? 17.009 10.593 12.210 1.00 78.50 169 ARG A N 1
ATOM 1392 C CA . ARG A 1 169 ? 18.480 10.591 12.300 1.00 78.50 169 ARG A CA 1
ATOM 1393 C C . ARG A 1 169 ? 19.149 10.518 10.927 1.00 78.50 169 ARG A C 1
ATOM 1395 O O . ARG A 1 169 ? 20.272 10.986 10.770 1.00 78.50 169 ARG A O 1
ATOM 1402 N N . HIS A 1 170 ? 18.457 9.970 9.930 1.00 78.38 170 HIS A N 1
ATOM 1403 C CA . HIS A 1 170 ? 18.974 9.750 8.584 1.00 78.38 170 HIS A CA 1
ATOM 1404 C C . HIS A 1 170 ? 18.302 10.626 7.511 1.00 78.38 170 HIS A C 1
ATOM 1406 O O . HIS A 1 170 ? 18.930 10.923 6.496 1.00 78.38 170 HIS A O 1
ATOM 1412 N N . LYS A 1 171 ? 17.042 11.050 7.702 1.00 79.12 171 LYS A N 1
ATOM 1413 C CA . LYS A 1 171 ? 16.244 11.794 6.702 1.00 79.12 171 LYS A CA 1
ATOM 1414 C C . LYS A 1 171 ? 15.432 12.951 7.323 1.00 79.12 171 LYS A C 1
ATOM 1416 O O . LYS A 1 171 ? 14.204 12.954 7.244 1.00 79.12 171 LYS A O 1
ATOM 1421 N N . PRO A 1 172 ? 16.073 13.983 7.900 1.00 77.06 172 PRO A N 1
ATOM 1422 C CA . PRO A 1 172 ? 15.396 14.955 8.764 1.00 77.06 172 PRO A CA 1
ATOM 1423 C C . PRO A 1 172 ? 14.291 15.764 8.065 1.00 77.06 172 PRO A C 1
ATOM 1425 O O . PRO A 1 172 ? 13.234 15.981 8.645 1.00 77.06 172 PRO A O 1
ATOM 1428 N N . LYS A 1 173 ? 14.487 16.182 6.805 1.00 75.44 173 LYS A N 1
ATOM 1429 C CA . LYS A 1 173 ? 13.525 17.055 6.099 1.00 75.44 173 LYS A CA 1
ATOM 1430 C C . LYS A 1 173 ? 12.193 16.372 5.778 1.00 75.44 173 LYS A C 1
ATOM 1432 O O . LYS A 1 173 ? 11.152 17.013 5.856 1.00 75.44 173 LYS A O 1
ATOM 1437 N N . THR A 1 174 ? 12.222 15.091 5.410 1.00 70.31 174 THR A N 1
ATOM 1438 C CA . THR A 1 174 ? 11.007 14.327 5.081 1.00 70.31 174 THR A CA 1
ATOM 1439 C C . THR A 1 174 ? 10.204 13.994 6.338 1.00 70.31 174 THR A C 1
ATOM 1441 O O . THR A 1 174 ? 8.982 13.901 6.273 1.00 70.31 174 THR A O 1
ATOM 1444 N N . ILE A 1 175 ? 10.883 13.845 7.480 1.00 77.19 175 ILE A N 1
ATOM 1445 C CA . ILE A 1 175 ? 10.272 13.380 8.726 1.00 77.19 175 ILE A CA 1
ATOM 1446 C C . ILE A 1 175 ? 9.505 14.479 9.461 1.00 77.19 175 ILE A C 1
ATOM 1448 O O . ILE A 1 175 ? 8.423 14.192 9.955 1.00 77.19 175 ILE A O 1
ATOM 1452 N N . VAL A 1 176 ? 9.964 15.736 9.431 1.00 78.19 176 VAL A N 1
ATOM 1453 C CA . VAL A 1 176 ? 9.259 16.845 10.111 1.00 78.19 176 VAL A CA 1
ATOM 1454 C C . VAL A 1 176 ? 7.799 16.970 9.658 1.00 78.19 176 VAL A C 1
ATOM 1456 O O . VAL A 1 176 ? 6.916 17.205 10.473 1.00 78.19 176 VAL A O 1
ATOM 1459 N N . ARG A 1 177 ? 7.515 16.767 8.363 1.00 78.81 177 ARG A N 1
ATOM 1460 C CA . ARG A 1 177 ? 6.131 16.798 7.865 1.00 78.81 177 ARG A CA 1
ATOM 1461 C C . ARG A 1 177 ? 5.285 15.671 8.467 1.00 78.81 177 ARG A C 1
ATOM 1463 O O . ARG A 1 177 ? 4.148 15.914 8.844 1.00 78.81 177 ARG A O 1
ATOM 1470 N N . LEU A 1 178 ? 5.839 14.461 8.542 1.00 75.62 178 LEU A N 1
ATOM 1471 C CA . LEU A 1 178 ? 5.138 13.287 9.066 1.00 75.62 178 LEU A CA 1
ATOM 1472 C C . LEU A 1 178 ? 4.928 13.370 10.583 1.00 75.62 178 LEU A C 1
ATOM 1474 O O . LEU A 1 178 ? 3.891 12.927 11.055 1.00 75.62 178 LEU A O 1
ATOM 1478 N N . GLU A 1 179 ? 5.875 13.952 11.327 1.00 77.06 179 GLU A N 1
ATOM 1479 C CA . GLU A 1 179 ? 5.736 14.210 12.769 1.00 77.06 179 GLU A CA 1
ATOM 1480 C C . GLU A 1 179 ? 4.585 15.186 13.043 1.00 77.06 179 GLU A C 1
ATOM 1482 O O . GLU A 1 179 ? 3.713 14.877 13.846 1.00 77.06 179 GLU A O 1
ATOM 1487 N N . ASN A 1 180 ? 4.529 16.308 12.316 1.00 80.25 180 ASN A N 1
ATOM 1488 C CA . ASN A 1 180 ? 3.447 17.285 12.471 1.00 80.25 180 ASN A CA 1
ATOM 1489 C C . ASN A 1 180 ? 2.074 16.697 12.106 1.00 80.25 180 ASN A C 1
ATOM 1491 O O . ASN A 1 180 ? 1.072 17.024 12.733 1.00 80.25 180 ASN A O 1
ATOM 1495 N N . GLU A 1 181 ? 2.011 15.851 11.070 1.00 80.31 181 GLU A N 1
ATOM 1496 C CA . GLU A 1 181 ? 0.779 15.133 10.726 1.00 80.31 181 GLU A CA 1
ATOM 1497 C C . GLU A 1 181 ? 0.376 14.175 11.855 1.00 80.31 181 GLU A C 1
ATOM 1499 O O . GLU A 1 181 ? -0.787 14.157 12.233 1.00 80.31 181 GLU A O 1
ATOM 1504 N N . LEU A 1 182 ? 1.322 13.411 12.410 1.00 79.75 182 LEU A N 1
ATOM 1505 C CA . LEU A 1 182 ? 1.071 12.440 13.478 1.00 79.75 182 LEU A CA 1
ATOM 1506 C C . LEU A 1 182 ? 0.599 13.099 14.783 1.00 79.75 182 LEU A C 1
ATOM 1508 O O . LEU A 1 182 ? -0.317 12.574 15.404 1.00 79.75 182 LEU A O 1
ATOM 1512 N N . GLU A 1 183 ? 1.185 14.235 15.171 1.00 83.19 183 GLU A N 1
ATOM 1513 C CA . GLU A 1 183 ? 0.797 14.988 16.376 1.00 83.19 183 GLU A CA 1
ATOM 1514 C C . GLU A 1 183 ? -0.679 15.404 16.320 1.00 83.19 183 GLU A C 1
ATOM 1516 O O . GLU A 1 183 ? -1.428 15.136 17.255 1.00 83.19 183 GLU A O 1
ATOM 1521 N N . ALA A 1 184 ? -1.138 15.929 15.178 1.00 81.25 184 ALA A N 1
ATOM 1522 C CA . ALA A 1 184 ? -2.550 16.264 14.987 1.00 81.25 184 ALA A CA 1
ATOM 1523 C C . ALA A 1 184 ? -3.481 15.039 15.122 1.00 81.25 184 ALA A C 1
ATOM 1525 O O . ALA A 1 184 ? -4.596 15.163 15.618 1.00 81.25 184 ALA A O 1
ATOM 1526 N N . PHE A 1 185 ? -3.029 13.843 14.721 1.00 79.81 185 PHE A N 1
ATOM 1527 C CA . PHE A 1 185 ? -3.822 12.617 14.878 1.00 79.81 185 PHE A CA 1
ATOM 1528 C C . PHE A 1 185 ? -3.834 12.068 16.298 1.00 79.81 185 PHE A C 1
ATOM 1530 O O . PHE A 1 185 ? -4.789 11.385 16.663 1.00 79.81 185 PHE A O 1
ATOM 1537 N N . GLU A 1 186 ? -2.784 12.301 17.087 1.00 82.06 186 GLU A N 1
ATOM 1538 C CA . GLU A 1 186 ? -2.795 11.910 18.496 1.00 82.06 186 GLU A CA 1
ATOM 1539 C C . GLU A 1 186 ? -3.923 12.642 19.238 1.00 82.06 186 GLU A C 1
ATOM 1541 O O . GLU A 1 186 ? -4.641 12.000 20.007 1.00 82.06 186 GLU A O 1
ATOM 1546 N N . ASP A 1 187 ? -4.145 13.921 18.926 1.00 82.69 187 ASP A N 1
ATOM 1547 C CA . ASP A 1 187 ? -5.255 14.711 19.465 1.00 82.69 187 ASP A CA 1
ATOM 1548 C C . ASP A 1 187 ? -6.624 14.169 19.011 1.00 82.69 187 ASP A C 1
ATOM 1550 O O . ASP A 1 187 ? -7.478 13.883 19.856 1.00 82.69 187 ASP A O 1
ATOM 1554 N N . ASP A 1 188 ? -6.814 13.924 17.706 1.00 80.69 188 ASP A N 1
ATOM 1555 C CA . ASP A 1 188 ? -8.059 13.351 17.161 1.00 80.69 188 ASP A CA 1
ATOM 1556 C C . ASP A 1 188 ? -8.385 11.977 17.789 1.00 80.69 188 ASP A C 1
ATOM 1558 O O . ASP A 1 188 ? -9.536 11.667 18.109 1.00 80.69 188 ASP A O 1
ATOM 1562 N N . LEU A 1 189 ? -7.365 11.133 17.996 1.00 81.50 189 LEU A N 1
ATOM 1563 C CA . LEU A 1 189 ? -7.515 9.816 18.623 1.00 81.50 189 LEU A CA 1
ATOM 1564 C C . LEU A 1 189 ? -7.900 9.909 20.097 1.00 81.50 189 LEU A C 1
ATOM 1566 O O . LEU A 1 189 ? -8.655 9.064 20.586 1.00 81.50 189 LEU A O 1
ATOM 1570 N N . ILE A 1 190 ? -7.362 10.895 20.818 1.00 83.19 190 ILE A N 1
ATOM 1571 C CA . ILE A 1 190 ? -7.737 11.158 22.208 1.00 83.19 190 ILE A CA 1
ATOM 1572 C C . ILE A 1 190 ? -9.202 11.589 22.267 1.00 83.19 190 ILE A C 1
ATOM 1574 O O . ILE A 1 190 ? -9.956 11.013 23.052 1.00 83.19 190 ILE A O 1
ATOM 1578 N N . GLU A 1 191 ? -9.617 12.518 21.405 1.00 87.06 191 GLU A N 1
ATOM 1579 C CA . GLU A 1 191 ? -11.004 12.986 21.345 1.00 87.06 191 GLU A CA 1
ATOM 1580 C C . GLU A 1 191 ? -11.977 11.827 21.069 1.00 87.06 191 GLU A C 1
ATOM 1582 O O . GLU A 1 191 ? -12.985 11.666 21.764 1.00 87.06 191 GLU A O 1
ATOM 1587 N N . GLU A 1 192 ? -11.668 10.972 20.092 1.00 84.25 192 GLU A N 1
ATOM 1588 C CA . GLU A 1 192 ? -12.530 9.838 19.748 1.00 84.25 192 GLU A CA 1
ATOM 1589 C C . GLU A 1 192 ? -12.596 8.795 20.876 1.00 84.25 192 GLU A C 1
ATOM 1591 O O . GLU A 1 192 ? -13.664 8.256 21.181 1.00 84.25 192 GLU A O 1
ATOM 1596 N N . PHE A 1 193 ? -11.477 8.556 21.564 1.00 82.12 193 PHE A N 1
ATOM 1597 C CA . PHE A 1 193 ? -11.438 7.679 22.732 1.00 82.12 193 PHE A CA 1
ATOM 1598 C C . PHE A 1 193 ? -12.308 8.201 23.880 1.00 82.12 193 PHE A C 1
ATOM 1600 O O . PHE A 1 193 ? -13.056 7.432 24.491 1.00 82.12 193 PHE A O 1
ATOM 1607 N N . GLU A 1 194 ? -12.250 9.502 24.161 1.00 88.19 194 GLU A N 1
ATOM 1608 C CA . GLU A 1 194 ? -13.079 10.135 25.188 1.00 88.19 194 GLU A CA 1
ATOM 1609 C C . GLU A 1 194 ? -14.573 10.022 24.859 1.00 88.19 194 GLU A C 1
ATOM 1611 O O . GLU A 1 194 ? -15.365 9.654 25.735 1.00 88.19 194 GLU A O 1
ATOM 1616 N N . LYS A 1 195 ? -14.960 10.226 23.591 1.00 88.62 195 LYS A N 1
ATOM 1617 C CA . LYS A 1 195 ? -16.346 10.042 23.123 1.00 88.62 195 LYS A CA 1
ATOM 1618 C C . LYS A 1 195 ? -16.843 8.612 23.331 1.00 88.62 195 LYS A C 1
ATOM 1620 O O . LYS A 1 195 ? -17.931 8.411 23.879 1.00 88.62 195 LYS A O 1
ATOM 1625 N N . VAL A 1 196 ? -16.064 7.605 22.924 1.00 83.19 196 VAL A N 1
ATOM 1626 C CA . VAL A 1 196 ? -16.434 6.189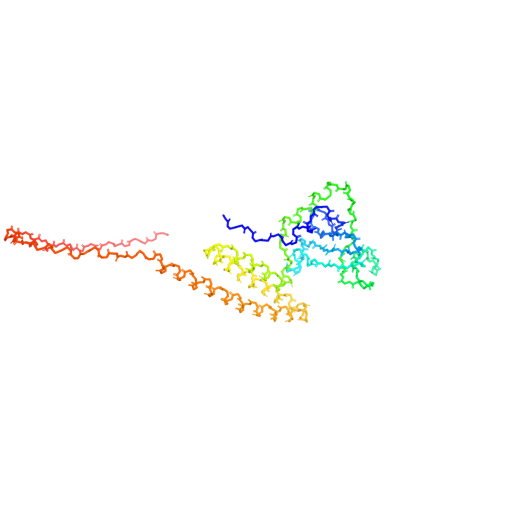 23.107 1.00 83.19 196 VAL A CA 1
ATOM 1627 C C . VAL A 1 196 ? -16.566 5.855 24.594 1.00 83.19 196 VAL A C 1
ATOM 1629 O O . VAL A 1 196 ? -17.551 5.237 25.007 1.00 83.19 196 VAL A O 1
ATOM 1632 N N . GLN A 1 197 ? -15.639 6.330 25.429 1.00 81.12 197 GLN A N 1
ATOM 1633 C CA . GLN A 1 197 ? -15.689 6.115 26.874 1.00 81.12 197 GLN A CA 1
ATOM 1634 C C . GLN A 1 197 ? -16.927 6.758 27.520 1.00 81.12 197 GLN A C 1
ATOM 1636 O O . GLN A 1 197 ? -17.558 6.155 28.396 1.00 81.12 197 GLN A O 1
ATOM 1641 N N . GLU A 1 198 ? -17.305 7.962 27.087 1.00 89.50 198 GLU A N 1
ATOM 1642 C CA . GLU A 1 198 ? -18.521 8.635 27.544 1.00 89.50 198 GLU A CA 1
ATOM 1643 C C . GLU A 1 198 ? -19.781 7.841 27.156 1.00 89.50 198 GLU A C 1
ATOM 1645 O O . GLU A 1 198 ? -20.683 7.658 27.981 1.00 89.50 198 GLU A O 1
ATOM 1650 N N . ASN A 1 199 ? -19.829 7.307 25.933 1.00 86.44 199 ASN A N 1
ATOM 1651 C CA . ASN A 1 199 ? -20.943 6.491 25.447 1.00 86.44 199 ASN A CA 1
ATOM 1652 C C . ASN A 1 199 ? -21.097 5.182 26.237 1.00 86.44 199 ASN A C 1
ATOM 1654 O O . ASN A 1 199 ? -22.211 4.852 26.656 1.00 86.44 199 ASN A O 1
ATOM 1658 N N . ILE A 1 200 ? -19.991 4.492 26.533 1.00 81.94 200 ILE A N 1
ATOM 1659 C CA . ILE A 1 200 ? -19.977 3.295 27.393 1.00 81.94 200 ILE A CA 1
ATOM 1660 C C . ILE A 1 200 ? -20.525 3.619 28.790 1.00 81.94 200 ILE A C 1
ATOM 1662 O O . ILE A 1 200 ? -21.347 2.875 29.340 1.00 81.94 200 ILE A O 1
ATOM 1666 N N . ASN A 1 201 ? -20.117 4.754 29.364 1.00 85.88 201 ASN A N 1
ATOM 1667 C CA . ASN A 1 201 ? -20.585 5.190 30.679 1.00 85.88 201 ASN A CA 1
ATOM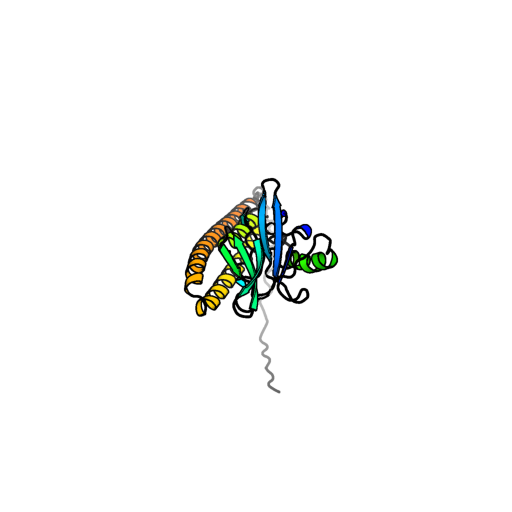 1668 C C . ASN A 1 201 ? -22.092 5.500 30.673 1.00 85.88 201 ASN A C 1
ATOM 1670 O O . ASN A 1 201 ? -22.812 5.071 31.580 1.00 85.88 201 ASN A O 1
ATOM 1674 N N . LYS A 1 202 ? -22.592 6.195 29.640 1.00 89.31 202 LYS A N 1
ATOM 1675 C CA . LYS A 1 202 ? -24.026 6.489 29.459 1.00 89.31 202 LYS A CA 1
ATOM 1676 C C . LYS A 1 202 ? -24.857 5.212 29.312 1.00 89.31 202 LYS A C 1
ATOM 1678 O O . LYS A 1 202 ? -25.937 5.124 29.897 1.00 89.31 202 LYS A O 1
ATOM 1683 N N . GLN A 1 203 ? -24.368 4.220 28.569 1.00 85.25 203 GLN A N 1
ATOM 1684 C CA . GLN A 1 203 ? -25.049 2.933 28.415 1.00 85.25 203 GLN A CA 1
ATOM 1685 C C . GLN A 1 203 ? -25.095 2.161 29.740 1.00 85.25 203 GLN A C 1
ATOM 1687 O O . GLN A 1 203 ? -26.169 1.755 30.179 1.00 85.25 203 GLN A O 1
ATOM 1692 N N . SER A 1 204 ? -23.971 2.096 30.456 1.00 82.56 204 SER A N 1
ATOM 1693 C CA . SER A 1 204 ? -23.881 1.435 31.766 1.00 82.56 204 SER A CA 1
ATOM 1694 C C . SER A 1 204 ? -24.823 2.043 32.816 1.00 82.56 204 SER A C 1
ATOM 1696 O O . SER A 1 204 ? -25.273 1.353 33.728 1.00 82.56 204 SER A O 1
ATOM 1698 N N . GLN A 1 205 ? -25.140 3.339 32.714 1.00 81.19 205 GLN A N 1
ATOM 1699 C CA . GLN A 1 205 ? -26.122 3.992 33.585 1.00 81.19 205 GLN A CA 1
ATOM 1700 C C . GLN A 1 205 ? -27.574 3.664 33.215 1.00 81.19 205 GLN A C 1
ATOM 1702 O O . GLN A 1 205 ? -28.410 3.592 34.115 1.00 81.19 205 GLN A O 1
ATOM 1707 N N . LYS A 1 206 ? -27.879 3.451 31.928 1.00 78.19 206 LYS A N 1
ATOM 1708 C CA . LYS A 1 206 ? -29.213 3.028 31.463 1.00 78.19 206 LYS A CA 1
ATOM 1709 C C . LYS A 1 206 ? -29.518 1.580 31.840 1.00 78.19 206 LYS A C 1
ATOM 1711 O O . LYS A 1 206 ? -30.654 1.285 32.198 1.00 78.19 206 LYS A O 1
ATOM 1716 N N . ASP A 1 207 ? -28.499 0.725 31.819 1.00 75.69 207 ASP A N 1
ATOM 1717 C CA . ASP A 1 207 ? -28.620 -0.701 32.131 1.00 75.69 207 ASP A CA 1
ATOM 1718 C C . ASP A 1 207 ? -28.583 -0.996 33.637 1.00 75.69 207 ASP A C 1
ATOM 1720 O O . ASP A 1 207 ? -28.776 -2.143 34.049 1.00 75.69 207 ASP A O 1
ATOM 1724 N N . LYS A 1 208 ? -28.381 0.022 34.494 1.00 71.12 208 LYS A N 1
ATOM 1725 C CA . LYS A 1 208 ? -28.571 -0.152 35.937 1.00 71.12 208 LYS A CA 1
ATOM 1726 C C . LYS A 1 208 ? -30.024 -0.568 36.169 1.00 71.12 208 LYS A C 1
ATOM 1728 O O . LYS A 1 208 ? -30.923 0.223 35.866 1.00 71.12 208 LYS A O 1
ATOM 1733 N N . PRO A 1 209 ? -30.279 -1.769 36.722 1.00 61.75 209 PRO A N 1
ATOM 1734 C CA . PRO A 1 209 ? -31.634 -2.190 37.009 1.00 61.75 209 PRO A CA 1
ATOM 1735 C C . PRO A 1 209 ? -32.250 -1.127 37.906 1.00 61.75 209 PRO A C 1
ATOM 1737 O O . PRO A 1 209 ? -31.687 -0.784 38.951 1.00 61.75 209 PRO A O 1
ATOM 1740 N N . LYS A 1 210 ? -33.395 -0.580 37.485 1.00 63.25 210 LYS A N 1
ATOM 1741 C CA . LYS A 1 210 ? -34.254 0.158 38.402 1.00 63.25 210 LYS A CA 1
ATOM 1742 C C . LYS A 1 210 ? -34.569 -0.833 39.510 1.00 63.25 210 LYS A C 1
ATOM 1744 O O . LYS A 1 210 ? -35.378 -1.737 39.318 1.00 63.25 210 LYS A O 1
ATOM 1749 N N . LEU A 1 211 ? -33.865 -0.706 40.633 1.00 52.84 211 LEU A N 1
ATOM 1750 C CA . LEU A 1 211 ? -34.268 -1.281 41.901 1.00 52.84 211 LEU A CA 1
ATOM 1751 C C . LEU A 1 211 ? -35.632 -0.659 42.175 1.00 52.84 211 LEU A C 1
ATOM 1753 O O . LEU A 1 211 ? -35.741 0.410 42.771 1.00 52.84 211 LEU A O 1
ATOM 1757 N N . ASN A 1 212 ? -36.675 -1.300 41.649 1.00 56.91 212 ASN A N 1
ATOM 1758 C CA . ASN A 1 212 ? -38.009 -1.158 42.171 1.00 56.91 212 ASN A CA 1
ATOM 1759 C C . ASN A 1 212 ? -37.851 -1.614 43.611 1.00 56.91 212 ASN A C 1
ATOM 1761 O O . ASN A 1 212 ? -37.772 -2.811 43.885 1.00 56.91 212 ASN A O 1
ATOM 1765 N N . PHE A 1 213 ? -37.702 -0.646 44.511 1.00 55.53 213 PHE A N 1
ATOM 1766 C CA . PHE A 1 213 ? -37.989 -0.852 45.911 1.00 55.53 213 PHE A CA 1
ATOM 1767 C C . PHE A 1 213 ? -39.439 -1.322 45.933 1.00 55.53 213 PHE A C 1
ATOM 1769 O O . PHE A 1 213 ? -40.366 -0.516 45.894 1.00 55.53 213 PHE A O 1
ATOM 1776 N N . SER A 1 214 ? -39.623 -2.643 45.875 1.00 54.31 214 SER A N 1
ATOM 1777 C CA . SER A 1 214 ? -40.871 -3.276 46.246 1.00 54.31 214 SER A CA 1
ATOM 1778 C C . SER A 1 214 ? -41.231 -2.681 47.594 1.00 54.31 214 SER A C 1
ATOM 1780 O O . SER A 1 214 ? -40.375 -2.628 48.482 1.00 54.31 214 SER A O 1
ATOM 1782 N N . GLU A 1 215 ? -42.447 -2.157 47.641 1.00 58.66 215 GLU A N 1
ATOM 1783 C CA . GLU A 1 215 ? -43.087 -1.428 48.724 1.00 58.66 215 GLU A CA 1
ATOM 1784 C C . GLU A 1 215 ? -42.562 -1.807 50.113 1.00 58.66 215 GLU A C 1
ATOM 1786 O O . GLU A 1 215 ? -42.283 -2.985 50.363 1.00 58.66 215 GLU A O 1
ATOM 1791 N N . PRO A 1 216 ? -42.459 -0.840 51.046 1.00 49.88 216 PRO A N 1
ATOM 1792 C CA . PRO A 1 216 ? -42.074 -1.145 52.412 1.00 49.88 216 PRO A CA 1
ATOM 1793 C C . PRO A 1 216 ? -42.999 -2.243 52.930 1.00 49.88 216 PRO A C 1
ATOM 1795 O O . PRO A 1 216 ? -44.195 -2.027 53.128 1.00 49.88 216 PRO A O 1
ATOM 1798 N N . LEU A 1 217 ? -42.435 -3.439 53.121 1.00 51.94 217 LEU A N 1
ATOM 1799 C CA . LEU A 1 217 ? -43.088 -4.537 53.809 1.00 51.94 217 LEU A CA 1
ATOM 1800 C C . LEU A 1 217 ? -43.333 -4.041 55.227 1.00 51.94 217 LEU A C 1
ATOM 1802 O O . LEU A 1 217 ? -42.486 -4.153 56.111 1.00 51.94 217 LEU A O 1
ATOM 1806 N N . ASN A 1 218 ? -44.512 -3.462 55.420 1.00 53.66 218 ASN A N 1
ATOM 1807 C CA . ASN A 1 218 ? -45.051 -3.051 56.696 1.00 53.66 218 ASN A CA 1
ATOM 1808 C C . ASN A 1 218 ? -45.454 -4.328 57.449 1.00 53.66 218 ASN A C 1
ATOM 1810 O O . ASN A 1 218 ? -46.624 -4.615 57.681 1.00 53.66 218 ASN A O 1
ATOM 1814 N N . LYS A 1 219 ? -44.463 -5.169 57.756 1.00 52.16 219 LYS A N 1
ATOM 1815 C CA . LYS A 1 219 ? -44.597 -6.264 58.704 1.00 52.16 219 LYS A CA 1
ATOM 1816 C C . LYS A 1 219 ? -44.330 -5.668 60.072 1.00 52.16 219 LYS A C 1
ATOM 1818 O O . LYS A 1 219 ? -43.219 -5.715 60.590 1.00 52.16 219 LYS A O 1
ATOM 1823 N N . SER A 1 220 ? -45.394 -5.142 60.664 1.00 54.03 220 SER A N 1
ATOM 1824 C CA . SER A 1 220 ? -45.577 -5.089 62.109 1.00 54.03 220 SER A CA 1
ATOM 1825 C C . SER A 1 220 ? -45.552 -6.521 62.664 1.00 54.03 220 SER A C 1
ATOM 1827 O O . SER A 1 220 ? -46.565 -7.109 63.036 1.00 54.03 220 SER A O 1
ATOM 1829 N N . ALA A 1 221 ? -44.362 -7.121 62.689 1.00 48.78 221 ALA A N 1
ATOM 1830 C CA . ALA A 1 221 ? -44.110 -8.330 63.442 1.00 48.78 221 ALA A CA 1
ATOM 1831 C C . ALA A 1 221 ? -44.135 -7.939 64.922 1.00 48.78 221 ALA A C 1
ATOM 1833 O O . ALA A 1 221 ? -43.182 -7.375 65.456 1.00 48.78 221 ALA A O 1
ATOM 1834 N N . LYS A 1 222 ? -45.271 -8.210 65.570 1.00 52.56 222 LYS A N 1
ATOM 1835 C CA . LYS A 1 222 ? -45.368 -8.330 67.025 1.00 52.56 222 LYS A CA 1
ATOM 1836 C C . LYS A 1 222 ? -44.271 -9.293 67.489 1.00 52.56 222 LYS A C 1
ATOM 1838 O O . LYS A 1 222 ? -44.384 -10.500 67.291 1.00 52.56 222 LYS A O 1
ATOM 1843 N N . LEU A 1 223 ? -43.208 -8.748 68.072 1.00 41.12 223 LEU A N 1
ATOM 1844 C CA . LEU A 1 223 ? -42.217 -9.514 68.818 1.00 41.12 223 LEU A CA 1
ATOM 1845 C C . LEU A 1 223 ? -42.888 -10.035 70.090 1.00 41.12 223 LEU A C 1
ATOM 1847 O O . LEU A 1 223 ? -43.313 -9.259 70.944 1.00 41.12 223 LEU A O 1
ATOM 1851 N N . ASN A 1 224 ? -43.023 -11.356 70.161 1.00 47.06 224 ASN A N 1
ATOM 1852 C CA . ASN A 1 224 ? -43.454 -12.079 71.347 1.00 47.06 224 ASN A CA 1
ATOM 1853 C C . ASN A 1 224 ? -42.287 -12.118 72.352 1.00 47.06 224 ASN A C 1
ATOM 1855 O O . ASN A 1 224 ? -41.126 -12.212 71.954 1.00 47.06 224 ASN A O 1
ATOM 1859 N N . SER A 1 225 ? -42.585 -12.036 73.645 1.00 51.25 225 SER A N 1
ATOM 1860 C CA . SER A 1 225 ? -41.642 -11.795 74.751 1.00 51.25 225 SER A CA 1
ATOM 1861 C C . SER A 1 225 ? -40.654 -12.926 75.088 1.00 51.25 225 SER A C 1
ATOM 1863 O O . SER A 1 225 ? -39.905 -12.795 76.053 1.00 51.25 225 SER A O 1
ATOM 1865 N N . ASP A 1 226 ? -40.585 -14.002 74.302 1.00 54.00 226 ASP A N 1
ATOM 1866 C CA . ASP A 1 226 ? -40.008 -15.275 74.767 1.00 54.00 226 ASP A CA 1
ATOM 1867 C C . ASP A 1 226 ? -38.657 -15.657 74.132 1.00 54.00 226 ASP A C 1
ATOM 1869 O O . ASP A 1 226 ? -38.233 -16.805 74.204 1.00 54.00 226 ASP A O 1
ATOM 1873 N N . GLN A 1 227 ? -37.920 -14.705 73.552 1.00 48.62 227 GLN A N 1
ATOM 1874 C CA . GLN A 1 227 ? -36.545 -14.939 73.063 1.00 48.62 227 GLN A CA 1
ATOM 1875 C C . GLN A 1 227 ? -35.506 -14.029 73.733 1.00 48.62 227 GLN A C 1
ATOM 1877 O O . GLN A 1 227 ? -34.549 -13.575 73.113 1.00 48.62 227 GLN A O 1
ATOM 1882 N N . LYS A 1 228 ? -35.683 -13.769 75.035 1.00 43.53 228 LYS A N 1
ATOM 1883 C CA . LYS A 1 228 ? -34.750 -12.995 75.874 1.00 43.53 228 LYS A CA 1
ATOM 1884 C C . LYS A 1 228 ? -33.869 -13.874 76.776 1.00 43.53 228 LYS A C 1
ATOM 1886 O O . LYS A 1 228 ? -33.544 -13.483 77.892 1.00 43.53 228 LYS A O 1
ATOM 1891 N N . ALA A 1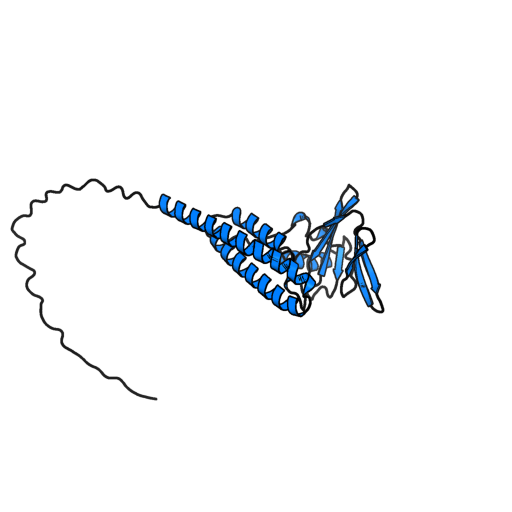 229 ? -33.478 -15.059 76.311 1.00 52.25 229 ALA A N 1
ATOM 1892 C CA . ALA A 1 229 ? -32.504 -15.896 77.008 1.00 52.25 229 ALA A CA 1
ATOM 1893 C C . ALA A 1 229 ? -31.791 -16.828 76.023 1.00 52.25 229 ALA A C 1
ATOM 1895 O O . ALA A 1 229 ? -32.290 -17.909 75.742 1.00 52.25 229 ALA A O 1
ATOM 1896 N N . GLN A 1 230 ? -30.655 -16.372 75.491 1.00 49.88 230 GLN A N 1
ATOM 1897 C CA . GLN A 1 230 ? -29.491 -17.148 75.028 1.00 49.88 230 GLN A CA 1
ATOM 1898 C C . GLN A 1 230 ? -28.721 -16.285 74.030 1.00 49.88 230 GLN A C 1
ATOM 1900 O O . GLN A 1 230 ? -29.048 -16.276 72.852 1.00 49.88 230 GLN A O 1
ATOM 1905 N N . LEU A 1 231 ? -27.743 -15.526 74.528 1.00 40.75 231 LEU A N 1
ATOM 1906 C CA . LEU A 1 231 ? -26.505 -15.123 73.841 1.00 40.75 231 LEU A CA 1
ATOM 1907 C C . LEU A 1 231 ? -25.692 -14.250 74.814 1.00 40.75 231 LEU A C 1
ATOM 1909 O O . LEU A 1 231 ? -25.368 -13.105 74.542 1.00 40.75 231 LEU A O 1
ATOM 1913 N N . ASP A 1 232 ? -25.405 -14.820 75.985 1.00 44.72 232 ASP A N 1
ATOM 1914 C CA . ASP A 1 232 ? -24.456 -14.287 76.967 1.00 44.72 232 ASP A CA 1
ATOM 1915 C C . ASP A 1 232 ? -23.615 -15.467 77.477 1.00 44.72 232 ASP A C 1
ATOM 1917 O O . ASP A 1 232 ? -23.724 -15.901 78.618 1.00 44.72 232 ASP A O 1
ATOM 1921 N N . SER A 1 233 ? -22.839 -16.088 76.582 1.00 48.06 233 SER A N 1
ATOM 1922 C CA . SER A 1 233 ? -21.811 -17.069 76.964 1.00 48.06 233 SER A CA 1
ATOM 1923 C C . SER A 1 233 ? -20.911 -17.459 75.786 1.00 48.06 233 SER A C 1
ATOM 1925 O O . SER A 1 233 ? -20.996 -18.576 75.284 1.00 48.06 233 SER A O 1
ATOM 1927 N N . SER A 1 234 ? -20.021 -16.568 75.348 1.00 41.97 234 SER A N 1
ATOM 1928 C CA . SER A 1 234 ? -18.791 -16.986 74.644 1.00 41.97 234 SER A CA 1
ATOM 1929 C C . SER A 1 234 ? -17.788 -15.838 74.524 1.00 41.97 234 SER A C 1
ATOM 1931 O O . SER A 1 234 ? -17.323 -15.489 73.444 1.00 41.97 234 SER A O 1
ATOM 1933 N N . SER A 1 235 ? -17.430 -15.252 75.665 1.00 41.22 235 SER A N 1
ATOM 1934 C CA . SER A 1 235 ? -16.196 -14.489 75.829 1.00 41.22 235 SER A CA 1
ATOM 1935 C C . SER A 1 235 ? -15.242 -15.312 76.685 1.00 41.22 235 SER A C 1
ATOM 1937 O O . SER A 1 235 ? -15.373 -15.297 77.907 1.00 41.22 235 SER A O 1
ATOM 1939 N N . SER A 1 236 ? -14.315 -16.054 76.076 1.00 41.44 236 SER A N 1
ATOM 1940 C CA . SER A 1 236 ? -13.027 -16.413 76.690 1.00 41.44 236 SER A CA 1
ATOM 1941 C C . SER A 1 236 ? -12.195 -17.331 75.799 1.00 41.44 236 SER A C 1
ATOM 1943 O O . SER A 1 236 ? -12.692 -18.312 75.268 1.00 41.44 236 SER A O 1
ATOM 1945 N N . GLN A 1 237 ? -10.895 -17.027 75.776 1.00 45.44 237 GLN A N 1
ATOM 1946 C CA . GLN A 1 237 ? -9.768 -17.879 75.388 1.00 45.44 237 GLN A CA 1
ATOM 1947 C C . GLN A 1 237 ? -9.497 -18.067 73.887 1.00 45.44 237 GLN A C 1
ATOM 1949 O O . GLN A 1 237 ? -9.969 -18.997 73.251 1.00 45.44 237 GLN A O 1
ATOM 1954 N N . ASN A 1 238 ? -8.534 -17.290 73.377 1.00 39.94 238 ASN A N 1
ATOM 1955 C CA . ASN A 1 238 ? -7.373 -17.934 72.764 1.00 39.94 238 ASN A CA 1
ATOM 1956 C C . ASN A 1 238 ? -6.085 -17.120 72.961 1.00 39.94 238 ASN A C 1
ATOM 1958 O O . ASN A 1 238 ? -5.899 -16.027 72.430 1.00 39.94 238 ASN A O 1
ATOM 1962 N N . LYS A 1 239 ? -5.205 -17.685 73.795 1.00 43.78 239 LYS A N 1
ATOM 1963 C CA . LYS A 1 239 ? -3.833 -17.252 74.062 1.00 43.78 239 LYS A CA 1
ATOM 1964 C C . LYS A 1 239 ? -2.910 -17.797 72.968 1.00 43.78 239 LYS A C 1
ATOM 1966 O O . LYS A 1 239 ? -2.924 -18.987 72.695 1.00 43.78 239 LYS A O 1
ATOM 1971 N N . SER A 1 240 ? -2.046 -16.916 72.463 1.00 41.62 240 SER A N 1
ATOM 1972 C CA . SER A 1 240 ? -0.610 -17.120 72.211 1.00 41.62 240 SER A CA 1
ATOM 1973 C C . SER A 1 240 ? -0.130 -18.523 71.809 1.00 41.62 240 SER A C 1
ATOM 1975 O O . SER A 1 240 ? 0.060 -19.364 72.684 1.00 41.62 240 SER A O 1
ATOM 1977 N N . GLN A 1 241 ? 0.355 -18.668 70.570 1.00 48.19 241 GLN A N 1
ATOM 1978 C CA . GLN A 1 241 ? 1.537 -19.492 70.291 1.00 48.19 241 GLN A CA 1
ATOM 1979 C C . GLN A 1 241 ? 2.452 -18.836 69.242 1.00 48.19 241 GLN A C 1
ATOM 1981 O O . GLN A 1 241 ? 2.110 -18.673 68.076 1.00 48.19 241 GLN A O 1
ATOM 1986 N N . LYS A 1 242 ? 3.644 -18.452 69.720 1.00 47.00 242 LYS A N 1
ATOM 1987 C CA . LYS A 1 242 ? 4.864 -18.160 68.958 1.00 47.00 242 LYS A CA 1
ATOM 1988 C C . LYS A 1 242 ? 5.496 -19.476 68.491 1.00 47.00 242 LYS A C 1
ATOM 1990 O O . LYS A 1 242 ? 5.847 -20.288 69.343 1.00 47.00 242 LYS A O 1
ATOM 1995 N N . THR A 1 243 ? 5.820 -19.602 67.209 1.00 49.25 243 THR A N 1
ATOM 1996 C CA . THR A 1 243 ? 6.846 -20.531 66.689 1.00 49.25 243 THR A CA 1
ATOM 1997 C C . THR A 1 243 ? 7.543 -19.853 65.501 1.00 49.25 243 THR A C 1
ATOM 1999 O O . THR A 1 243 ? 6.914 -19.451 64.534 1.00 49.25 243 THR A O 1
ATOM 2002 N N . LYS A 1 244 ? 8.761 -19.337 65.703 1.00 50.38 244 LYS A N 1
ATOM 2003 C CA . LYS A 1 244 ? 10.069 -19.952 65.390 1.00 50.38 244 LYS A CA 1
ATOM 2004 C C . LYS A 1 244 ? 10.310 -20.214 63.892 1.00 50.38 244 LYS A C 1
ATOM 2006 O O . LYS A 1 244 ? 9.809 -21.174 63.323 1.00 50.38 244 LYS A O 1
ATOM 2011 N N . LYS A 1 245 ? 11.190 -19.373 63.329 1.00 51.12 245 LYS A N 1
ATOM 2012 C CA . LYS A 1 245 ? 12.031 -19.623 62.144 1.00 51.12 245 LYS A CA 1
ATOM 2013 C C . LYS A 1 245 ? 12.738 -20.986 62.225 1.00 51.12 245 LYS A C 1
ATOM 2015 O O . LYS A 1 245 ? 13.124 -21.386 63.327 1.00 51.12 245 LYS A O 1
ATOM 2020 N N . PRO A 1 246 ? 13.147 -21.523 61.068 1.00 58.69 246 PRO A N 1
ATOM 2021 C CA . PRO A 1 246 ? 14.501 -22.031 60.928 1.00 58.69 246 PRO A CA 1
ATOM 2022 C C . PRO A 1 246 ? 15.292 -21.289 59.844 1.00 58.69 246 PRO A C 1
ATOM 2024 O O . PRO A 1 246 ? 14.757 -20.671 58.926 1.00 58.69 246 PRO A O 1
ATOM 2027 N N . LEU A 1 247 ? 16.602 -21.328 60.050 1.00 56.28 247 LEU A N 1
ATOM 2028 C CA . LEU A 1 247 ? 17.680 -20.765 59.253 1.00 56.28 247 LEU A CA 1
ATOM 2029 C C . LEU A 1 247 ? 18.306 -21.895 58.411 1.00 56.28 247 LEU A C 1
ATOM 2031 O O . LEU A 1 247 ? 18.468 -22.985 58.955 1.00 56.28 247 LEU A O 1
ATOM 2035 N N . LYS A 1 248 ? 18.785 -21.547 57.205 1.00 55.41 248 LYS A N 1
ATOM 2036 C CA . LYS A 1 248 ? 19.843 -22.198 56.390 1.00 55.41 248 LYS A CA 1
ATOM 2037 C C . LYS A 1 248 ? 19.531 -23.566 55.756 1.00 55.41 248 LYS A C 1
ATOM 2039 O O . LYS A 1 248 ? 19.133 -24.492 56.449 1.00 55.41 248 LYS A O 1
ATOM 2044 N N . VAL A 1 249 ? 19.806 -23.715 54.454 1.00 59.97 249 VAL A N 1
ATOM 2045 C CA . VAL A 1 249 ? 21.156 -23.844 53.853 1.00 59.97 249 VAL A CA 1
ATOM 2046 C C . VAL A 1 249 ? 21.234 -22.976 52.606 1.00 59.97 249 VAL A C 1
ATOM 2048 O O . VAL A 1 249 ? 20.217 -22.937 51.882 1.00 59.97 249 VAL A O 1
#

Sequence (249 aa):
MPDKRKNYAKDFYTKDNIIGYTGNIDDNPTVYFQKEHSNGDITYGHITQAHKYDKVNIGKEKINTNKTYKLVNEVVGEDLVSKEYVNGKSFHTSRNPHKKVLPNDDKIKDKLAKAIENNPGIKKMYTKDYVQEQLEFIQQEDLKDQQNQLIELKDEVKEINHQLQEIRRHKPKTIVRLENELEAFEDDLIEEFEKVQENINKQSQKDKPKLNFSEPLNKSAKLNSDQKAQLDSSSSQNKSQKTKKPLKV

Radius of gyration: 32.24 Å; chains: 1; bounding box: 72×41×98 Å

pLDDT: mean 82.34, std 17.18, range [34.53, 98.62]

Organism: NCBI:txid570521

Secondary structure (DSSP, 8-state):
-PPPS--TTTTTSSGGGEEEEES-TTS--EEEEEEE-TTS-EEEEEEE---SS-GGG-EEPPPEE-TT-EEEEEEETTEEEEEEEETTEEEEE-SSPEEE--TT-HHHHHHHHHHHHH--SBPTTSHHHHHHHHHHHHTTS-HHHHHHHHHHHHHHHHHHHHHHHHHHTT-HHHHHHHHHHHHHHHHHHHHHHHHHHHHHHHHHHHSS----------------S---SS-------------------

Foldseek 3Di:
DPPPQFQVPVVFLDLQQWWWWFDDLVPQIKTKGWDADPVLKIKIWIARCDDPQFQLNGATEDIDIANAWDWDFDDDPNATWIFIDGPRDTPDIGPGHIDTDDSPNVVSSVSVSVSSVSHSFYRCLPVVVRLVSQLVVLVVDDLVSSLVSLVVSLVVLVVSLVSLVSCCVPVVPSSVVVNVSSVVVNVVSVVVNVVSVVVVVVVVVVPPPPPPPPDPPPPPPPDDPPPPDDDDDDPDDDDDDDDDDDDDD